Protein AF-0000000079719747 (afdb_homodimer)

Foldseek 3Di:
DVVVVVVVVVVVVPPPPPVPVLPQEDDCQPWAKDAQDPADALQGFWIWTFDWQKMKIWGAHRNPDDLDFDPPKDKDKDDPRIWIKIFGWPGGDDCCCVHPPDHDPDTHTPDMWIWPIWIKIWGWDWDDDPPDIKIKIWIFTGQTWTADVVVSDTNGDHVTGGPHMHMYD/DVVVVVVVVVVVVPPPPPVPVQPQEDDCQPWAKDAQDPADALQGFWIWTFDWQKMKIWGAHRNPDDLDFDPPKDKDKDDPRIWIKIFGWPGGDDCCCVHPPDHDPDTHTPDMWIWPIWIKIWGWDWDDDPPDIKIKIWIFTGQTWTADVVVSDTNGDHVTGGPHMHMYD

Solvent-accessible surface area (backbone atoms only — not comparable to full-atom values): 18975 Å² total; per-residue (Å²): 119,71,69,56,54,60,55,57,61,65,62,64,71,70,64,74,75,78,71,69,82,72,68,74,70,62,83,57,68,92,37,66,64,43,63,69,62,97,62,57,47,41,65,54,31,62,37,33,29,67,59,60,33,30,37,46,37,38,36,42,42,64,56,67,54,56,95,53,61,46,92,52,73,44,81,41,55,53,48,96,54,24,42,46,34,42,38,36,38,75,38,66,58,59,68,53,56,63,53,41,81,62,64,56,70,67,52,48,62,72,43,76,37,48,50,73,36,35,30,40,34,39,33,30,43,68,44,77,60,89,94,45,65,36,27,40,36,40,35,28,42,40,76,54,34,34,49,31,73,93,68,69,40,64,37,60,59,60,80,45,45,58,54,39,74,50,57,32,112,119,67,69,56,54,60,55,57,60,64,62,64,70,69,65,75,75,76,70,70,82,72,66,73,70,63,83,57,69,95,37,67,66,42,64,69,62,97,64,56,47,42,65,55,32,62,36,34,33,66,59,60,33,30,36,44,37,38,36,42,43,64,56,67,52,56,94,52,60,46,91,52,73,43,79,43,55,52,48,96,55,24,41,46,35,40,37,36,38,73,37,67,56,58,70,55,55,62,52,40,82,62,64,56,70,68,52,48,62,71,43,76,37,47,51,71,38,35,29,38,34,39,32,30,41,67,44,76,60,89,92,46,63,35,27,39,36,41,35,28,41,39,76,52,34,35,49,32,72,91,68,69,39,64,36,60,56,58,79,45,45,57,55,38,74,50,56,33,112

Secondary structure (DSSP, 8-state):
-HHHHHHHHHHTT------------B--TT---B-SSSS--TT--EEEEEETTEEEEEE--TT-S-SS--SSPEEEESSSSSEEEEEEESS---THHHH-SSPPS-SPEEEEEEEEEEEEEEEEEEEEETTEEEEEEEEEEEEEEEEETTTTEEE--B---EEEEEEE-/-HHHHHHHHHHTT------------B--TT---B-SSSS--TT--EEEEEETTEEEEEE--TT-S-SS--SSPEEEESSSSSEEEEEEESS---THHHH-SSPPS-SPEEEEEEEEEEEEEEEEEEEEETTEEEEEEEEEEEEEEEEETTTTEEE--B---EEEEEEE-

pLDDT: mean 86.72, std 17.63, range [41.59, 98.88]

Structure (mmCIF, N/CA/C/O backbone):
data_AF-0000000079719747-model_v1
#
loop_
_entity.id
_entity.type
_entity.pdbx_description
1 polymer Lipoprotein
#
loop_
_atom_site.group_PDB
_atom_site.id
_atom_site.type_symbol
_atom_site.label_atom_id
_atom_site.label_alt_id
_atom_site.label_comp_id
_atom_site.label_asym_id
_atom_site.label_entity_id
_atom_site.label_seq_id
_atom_site.pdbx_PDB_ins_code
_atom_site.Cartn_x
_atom_site.Cartn_y
_atom_site.Cartn_z
_atom_site.occupancy
_atom_site.B_iso_or_equiv
_atom_site.auth_seq_id
_atom_site.auth_comp_id
_atom_site.auth_asym_id
_atom_site.auth_atom_id
_atom_site.pdbx_PDB_model_num
ATOM 1 N N . MET A 1 1 ? -61.562 12.383 13.68 1 48.59 1 MET A N 1
ATOM 2 C CA . MET A 1 1 ? -60.438 13.305 13.516 1 48.59 1 MET A CA 1
ATOM 3 C C . MET A 1 1 ? -59.25 12.906 14.398 1 48.59 1 MET A C 1
ATOM 5 O O . MET A 1 1 ? -58.156 13.461 14.281 1 48.59 1 MET A O 1
ATOM 9 N N . LYS A 1 2 ? -59.562 12.078 15.406 1 61.84 2 LYS A N 1
ATOM 10 C CA . LYS A 1 2 ? -58.531 11.68 16.375 1 61.84 2 LYS A CA 1
ATOM 11 C C . LYS A 1 2 ? -57.562 10.68 15.773 1 61.84 2 LYS A C 1
ATOM 13 O O . LYS A 1 2 ? -56.375 10.664 16.125 1 61.84 2 LYS A O 1
ATOM 18 N N . ASN A 1 3 ? -58.031 9.969 14.789 1 61.31 3 ASN A N 1
ATOM 19 C CA . ASN A 1 3 ? -57.156 8.93 14.234 1 61.31 3 ASN A CA 1
ATOM 20 C C . ASN A 1 3 ? -56.156 9.5 13.227 1 61.31 3 ASN A C 1
ATOM 22 O O . ASN A 1 3 ? -55.125 8.883 12.945 1 61.31 3 ASN A O 1
ATOM 26 N N . LEU A 1 4 ? -56.562 10.688 12.711 1 61.94 4 LEU A N 1
ATOM 27 C CA . LEU A 1 4 ? -55.688 11.281 11.727 1 61.94 4 LEU A CA 1
ATOM 28 C C . LEU A 1 4 ? -54.469 11.906 12.398 1 61.94 4 LEU A C 1
ATOM 30 O O . LEU A 1 4 ? -53.375 11.859 11.859 1 61.94 4 LEU A O 1
ATOM 34 N N . LEU A 1 5 ? -54.656 12.336 13.695 1 63.06 5 LEU A N 1
ATOM 35 C CA . LEU A 1 5 ? -53.594 12.977 14.438 1 63.06 5 LEU A CA 1
ATOM 36 C C . LEU A 1 5 ? -52.5 11.969 14.805 1 63.06 5 LEU A C 1
ATOM 38 O O . LEU A 1 5 ? -51.312 12.273 14.711 1 63.06 5 LEU A O 1
ATOM 42 N N . THR A 1 6 ? -52.969 10.734 15.094 1 63.22 6 THR A N 1
ATOM 43 C CA . THR A 1 6 ? -51.969 9.719 15.453 1 63.22 6 THR A CA 1
ATOM 44 C C . THR A 1 6 ? -51.156 9.297 14.234 1 63.22 6 THR A C 1
ATOM 46 O O . THR A 1 6 ? -49.969 9.031 14.344 1 63.22 6 THR A O 1
ATOM 49 N N . PHE A 1 7 ? -51.781 9.406 13.031 1 59.44 7 PHE A N 1
ATOM 50 C CA . PHE A 1 7 ? -51.094 9.016 11.812 1 59.44 7 PHE A CA 1
ATOM 51 C C . PHE A 1 7 ? -50.062 10.07 11.406 1 59.44 7 PHE A C 1
ATOM 53 O O . PHE A 1 7 ? -48.969 9.742 10.969 1 59.44 7 PHE A O 1
ATOM 60 N N . LEU A 1 8 ? -50.312 11.359 11.633 1 59 8 LEU A N 1
ATOM 61 C CA . LEU A 1 8 ? -49.438 12.453 11.258 1 59 8 LEU A CA 1
ATOM 62 C C . LEU A 1 8 ? -48.219 12.523 12.195 1 59 8 LEU A C 1
ATOM 64 O O . LEU A 1 8 ? -47.125 12.867 11.773 1 59 8 LEU A O 1
ATOM 68 N N . LEU A 1 9 ? -48.344 12.062 13.414 1 55.75 9 LEU A N 1
ATOM 69 C CA . LEU A 1 9 ? -47.25 12.086 14.344 1 55.75 9 LEU A CA 1
ATOM 70 C C . LEU A 1 9 ? -46.219 11 14.016 1 55.75 9 LEU A C 1
ATOM 72 O O . LEU A 1 9 ? -45.031 11.18 14.219 1 55.75 9 LEU A O 1
ATOM 76 N N . CYS A 1 10 ? -46.688 9.93 13.305 1 53.59 10 CYS A N 1
ATOM 77 C CA . CYS A 1 10 ? -45.75 8.867 12.953 1 53.59 10 CYS A CA 1
ATOM 78 C C . CYS A 1 10 ? -44.844 9.297 11.805 1 53.59 10 CYS A C 1
ATOM 80 O O . CYS A 1 10 ? -43.812 8.688 11.57 1 53.59 10 CYS A O 1
ATOM 82 N N . LEU A 1 11 ? -45.281 10.258 10.961 1 54.03 11 LEU A N 1
ATOM 83 C CA . LEU A 1 11 ? -44.5 10.633 9.781 1 54.03 11 LEU A CA 1
ATOM 84 C C . LEU A 1 11 ? -43.344 11.547 10.156 1 54.03 11 LEU A C 1
ATOM 86 O O . LEU A 1 11 ? -42.344 11.656 9.422 1 54.03 11 LEU A O 1
ATOM 90 N N . SER A 1 12 ? -43.438 12.336 11.258 1 52.28 12 SER A N 1
ATOM 91 C CA . SER A 1 12 ? -42.406 13.344 11.492 1 52.28 12 SER A CA 1
ATOM 92 C C . SER A 1 12 ? -41.125 12.719 12.023 1 52.28 12 SER A C 1
ATOM 94 O O . SER A 1 12 ? -40.125 13.406 12.18 1 52.28 12 SER A O 1
ATOM 96 N N . LEU A 1 13 ? -41.156 11.477 12.492 1 51.59 13 LEU A N 1
ATOM 97 C CA . LEU A 1 13 ? -39.969 10.984 13.133 1 51.59 13 LEU A CA 1
ATOM 98 C C . LEU A 1 13 ? -38.906 10.578 12.094 1 51.59 13 LEU A C 1
ATOM 100 O O . LEU A 1 13 ? -37.906 9.945 12.422 1 51.59 13 LEU A O 1
ATOM 104 N N . TYR A 1 14 ? -39.312 10.688 10.797 1 48.12 14 TYR A N 1
ATOM 105 C CA . TYR A 1 14 ? -38.25 10.297 9.867 1 48.12 14 TYR A CA 1
ATOM 106 C C . TYR A 1 14 ? -37.281 11.445 9.633 1 48.12 14 TYR A C 1
ATOM 108 O O . TYR A 1 14 ? -37.312 12.094 8.586 1 48.12 14 TYR A O 1
ATOM 116 N N . SER A 1 15 ? -37.062 12.391 10.578 1 44.47 15 SER A N 1
ATOM 117 C CA . SER A 1 15 ? -35.969 13.336 10.352 1 44.47 15 SER A CA 1
ATOM 118 C C . SER A 1 15 ? -34.625 12.625 10.266 1 44.47 15 SER A C 1
ATOM 120 O O . SER A 1 15 ? -34.219 11.977 11.227 1 44.47 15 SER A O 1
ATOM 122 N N . CYS A 1 16 ? -34.281 12.117 9.148 1 45.03 16 CYS A N 1
ATOM 123 C CA . CYS A 1 16 ? -32.906 11.656 8.898 1 45.03 16 CYS A CA 1
ATOM 124 C C . CYS A 1 16 ? -31.906 12.672 9.398 1 45.03 16 CYS A C 1
ATOM 126 O O . CYS A 1 16 ? -31.969 13.852 9.047 1 45.03 16 CYS A O 1
ATOM 128 N N . ASN A 1 17 ? -31.359 12.633 10.617 1 44.31 17 ASN A N 1
ATOM 129 C CA . ASN A 1 17 ? -30.172 13.32 11.102 1 44.31 17 ASN A CA 1
ATOM 130 C C . ASN A 1 17 ? -29.062 13.336 10.055 1 44.31 17 ASN A C 1
ATOM 132 O O . ASN A 1 17 ? -28.5 12.281 9.719 1 44.31 17 ASN A O 1
ATOM 136 N N . ASP A 1 18 ? -29.188 14.125 8.977 1 47.56 18 ASP A N 1
ATOM 137 C CA . ASP A 1 18 ? -27.969 14.352 8.195 1 47.56 18 ASP A CA 1
ATOM 138 C C . ASP A 1 18 ? -26.766 14.625 9.102 1 47.56 18 ASP A C 1
ATOM 140 O O . ASP A 1 18 ? -26.625 15.719 9.641 1 47.56 18 ASP A O 1
ATOM 144 N N . GLY A 1 19 ? -26.469 13.711 10.062 1 41.94 19 GLY A N 1
ATOM 145 C CA . GLY A 1 19 ? -25.234 13.844 10.828 1 41.94 19 GLY A CA 1
ATOM 146 C C . GLY A 1 19 ? -24.078 14.406 10.008 1 41.94 19 GLY A C 1
ATOM 147 O O . GLY A 1 19 ? -23.328 13.648 9.391 1 41.94 19 GLY A O 1
ATOM 148 N N . ASP A 1 20 ? -24.141 15.539 9.539 1 51.16 20 ASP A N 1
ATOM 149 C CA . ASP A 1 20 ? -22.969 16.219 8.984 1 51.16 20 ASP A CA 1
ATOM 150 C C . ASP A 1 20 ? -21.781 16.094 9.922 1 51.16 20 ASP A C 1
ATOM 152 O O . ASP A 1 20 ? -21.859 16.469 11.094 1 51.16 20 ASP A O 1
ATOM 156 N N . LEU A 1 21 ? -20.969 15.031 9.812 1 50.69 21 LEU A N 1
ATOM 157 C CA . LEU A 1 21 ? -19.75 14.93 10.609 1 50.69 21 LEU A CA 1
ATOM 158 C C . LEU A 1 21 ? -18.953 16.234 10.555 1 50.69 21 LEU A C 1
ATOM 160 O O . LEU A 1 21 ? -18.578 16.688 9.469 1 50.69 21 LEU A O 1
ATOM 164 N N . THR A 1 22 ? -19.234 17.25 11.445 1 55.84 22 THR A N 1
ATOM 165 C CA . THR A 1 22 ? -18.422 18.438 11.641 1 55.84 22 THR A CA 1
ATOM 166 C C . THR A 1 22 ? -17.125 18.094 12.383 1 55.84 22 THR A C 1
ATOM 168 O O . THR A 1 22 ? -17.172 17.562 13.492 1 55.84 22 THR A O 1
ATOM 171 N N . ILE A 1 23 ? -16.141 17.719 11.555 1 60.25 23 ILE A N 1
ATOM 172 C CA . ILE A 1 23 ? -14.844 17.562 12.211 1 60.25 23 ILE A CA 1
ATOM 173 C C . ILE A 1 23 ? -14.484 18.859 12.938 1 60.25 23 ILE A C 1
ATOM 175 O O . ILE A 1 23 ? -14.32 19.906 12.312 1 60.25 23 ILE A O 1
ATOM 179 N N . GLU A 1 24 ? -14.656 18.984 14.242 1 61.28 24 GLU A N 1
ATOM 180 C CA . GLU A 1 24 ? -14.406 20.203 15 1 61.28 24 GLU A CA 1
ATOM 181 C C . GLU A 1 24 ? -12.914 20.484 15.117 1 61.28 24 GLU A C 1
ATOM 183 O O . GLU A 1 24 ? -12.477 21.609 14.898 1 61.28 24 GLU A O 1
ATOM 188 N N . THR A 1 25 ? -12.164 19.406 15.625 1 69.56 25 THR A N 1
ATOM 189 C CA . THR A 1 25 ? -10.742 19.641 15.852 1 69.56 25 THR A CA 1
ATOM 190 C C . THR A 1 25 ? -9.914 18.438 15.422 1 69.56 25 THR A C 1
ATOM 192 O O . THR A 1 25 ? -10.305 17.297 15.672 1 69.56 25 THR A O 1
ATOM 195 N N . ILE A 1 26 ? -8.992 18.609 14.57 1 77.75 26 ILE A N 1
ATOM 196 C CA . ILE A 1 26 ? -7.969 17.625 14.25 1 77.75 26 ILE A CA 1
ATOM 197 C C . ILE A 1 26 ? -6.762 17.812 15.164 1 77.75 26 ILE A C 1
ATOM 199 O O . ILE A 1 26 ? -6.078 18.828 15.102 1 77.75 26 ILE A O 1
ATOM 203 N N . ASP A 1 27 ? -6.676 16.969 16.172 1 82.44 27 ASP A N 1
ATOM 204 C CA . ASP A 1 27 ? -5.582 17.094 17.125 1 82.44 27 ASP A CA 1
ATOM 205 C C . ASP A 1 27 ? -4.656 15.891 17.078 1 82.44 27 ASP A C 1
ATOM 207 O O . ASP A 1 27 ? -5.035 14.797 17.5 1 82.44 27 ASP A O 1
ATOM 211 N N . PHE A 1 28 ? -3.359 16.156 16.641 1 89.31 28 PHE A N 1
ATOM 212 C CA . PHE A 1 28 ? -2.355 15.109 16.594 1 89.31 28 PHE A CA 1
ATOM 213 C C . PHE A 1 28 ? -1.084 15.523 17.312 1 89.31 28 PHE A C 1
ATOM 215 O O . PHE A 1 28 ? -0.015 14.961 17.078 1 89.31 28 PHE A O 1
ATOM 222 N N . ASP A 1 29 ? -1.073 16.547 18.109 1 82.69 29 ASP A N 1
ATOM 223 C CA . ASP A 1 29 ? 0.098 17.156 18.734 1 82.69 29 ASP A CA 1
ATOM 224 C C . ASP A 1 29 ? 0.905 16.125 19.516 1 82.69 29 ASP A C 1
ATOM 226 O O . ASP A 1 29 ? 2.137 16.125 19.469 1 82.69 29 ASP A O 1
ATOM 230 N N . ASP A 1 30 ? 0.309 15.227 20.25 1 87.25 30 ASP A N 1
ATOM 231 C CA . ASP A 1 30 ? 1.036 14.289 21.109 1 87.25 30 ASP A CA 1
ATOM 232 C C . ASP A 1 30 ? 1.13 12.914 20.453 1 87.25 30 ASP A C 1
ATOM 234 O O . ASP A 1 30 ? 1.246 11.898 21.141 1 87.25 30 ASP A O 1
ATOM 238 N N . ILE A 1 31 ? 1.122 12.969 19.188 1 93.88 31 ILE A N 1
ATOM 239 C CA . ILE A 1 31 ? 1.197 11.703 18.453 1 93.88 31 ILE A CA 1
ATOM 240 C C . ILE A 1 31 ? 2.502 11.641 17.672 1 93.88 31 ILE A C 1
ATOM 242 O O . ILE A 1 31 ? 2.875 12.602 16.984 1 93.88 31 ILE A O 1
ATOM 246 N N . ASP A 1 32 ? 3.184 10.594 17.766 1 95.31 32 ASP A N 1
ATOM 247 C CA . ASP A 1 32 ? 4.441 10.406 17.047 1 95.31 32 ASP A CA 1
ATOM 248 C C . ASP A 1 32 ? 4.195 10.188 15.555 1 95.31 32 ASP A C 1
ATOM 250 O O . ASP A 1 32 ? 3.188 9.594 15.172 1 95.31 32 ASP A O 1
ATOM 254 N N . ILE A 1 33 ? 5.117 10.656 14.781 1 97.44 33 ILE A N 1
ATOM 255 C CA . ILE A 1 33 ? 5.129 10.398 13.344 1 97.44 33 ILE A CA 1
ATOM 256 C C . ILE A 1 33 ? 5.43 8.93 13.078 1 97.44 33 ILE A C 1
ATOM 258 O O . ILE A 1 33 ? 6.258 8.328 13.766 1 97.44 33 ILE A O 1
ATOM 262 N N . ASP A 1 34 ? 4.699 8.352 12.094 1 98.38 34 ASP A N 1
ATOM 263 C CA . ASP A 1 34 ? 4.949 6.977 11.68 1 98.38 34 ASP A CA 1
ATOM 264 C C . ASP A 1 34 ? 5.25 6.906 10.18 1 98.38 34 ASP A C 1
ATOM 266 O O . ASP A 1 34 ? 4.984 7.855 9.445 1 98.38 34 ASP A O 1
ATOM 270 N N . TYR A 1 35 ? 5.852 5.891 9.75 1 98.75 35 TYR A N 1
ATOM 271 C CA . TYR A 1 35 ? 6.227 5.578 8.375 1 98.75 35 TYR A CA 1
ATOM 272 C C . TYR A 1 35 ? 6.379 4.074 8.188 1 98.75 35 TYR A C 1
ATOM 274 O O . TYR A 1 35 ? 6.379 3.312 9.156 1 98.75 35 TYR A O 1
ATOM 282 N N . CYS A 1 36 ? 6.516 3.592 7.012 1 98.44 36 CYS A N 1
ATOM 283 C CA . CYS A 1 36 ? 6.441 2.16 6.746 1 98.44 36 CYS A CA 1
ATOM 284 C C . CYS A 1 36 ? 7.832 1.555 6.617 1 98.44 36 CYS A C 1
ATOM 286 O O . CYS A 1 36 ? 8.023 0.364 6.875 1 98.44 36 CYS A O 1
ATOM 288 N N . GLU A 1 37 ? 8.812 2.328 6.168 1 97.12 37 GLU A N 1
ATOM 289 C CA . GLU A 1 37 ? 10.156 1.81 5.961 1 97.12 37 GLU A CA 1
ATOM 290 C C . GLU A 1 37 ? 10.852 1.521 7.289 1 97.12 37 GLU A C 1
ATOM 292 O O . GLU A 1 37 ? 10.508 2.115 8.312 1 97.12 37 GLU A O 1
ATOM 297 N N . THR A 1 38 ? 11.852 0.574 7.176 1 97.31 38 THR A N 1
ATOM 298 C CA . THR A 1 38 ? 12.641 0.294 8.367 1 97.31 38 THR A CA 1
ATOM 299 C C . THR A 1 38 ? 13.367 1.55 8.836 1 97.31 38 THR A C 1
ATOM 301 O O . THR A 1 38 ? 13.5 1.783 10.039 1 97.31 38 THR A O 1
ATOM 304 N N . THR A 1 39 ? 13.867 2.279 7.875 1 97.69 39 THR A N 1
ATOM 305 C CA . THR A 1 39 ? 14.523 3.553 8.148 1 97.69 39 THR A CA 1
ATOM 306 C C . THR A 1 39 ? 14.078 4.613 7.148 1 97.69 39 THR A C 1
ATOM 308 O O . THR A 1 39 ? 13.852 4.312 5.973 1 97.69 39 THR A O 1
ATOM 311 N N . VAL A 1 40 ? 13.992 5.781 7.727 1 98.75 40 VAL A N 1
ATOM 312 C CA . VAL A 1 40 ? 13.664 6.906 6.855 1 98.75 40 VAL A CA 1
ATOM 313 C C . VAL A 1 40 ? 14.875 7.266 5.996 1 98.75 40 VAL A C 1
ATOM 315 O O . VAL A 1 40 ? 16 7.305 6.492 1 98.75 40 VAL A O 1
ATOM 318 N N . THR A 1 41 ? 14.68 7.434 4.727 1 98.75 41 THR A N 1
ATOM 319 C CA . THR A 1 41 ? 15.719 7.875 3.803 1 98.75 41 THR A CA 1
ATOM 320 C C . THR A 1 41 ? 15.266 9.117 3.037 1 98.75 41 THR A C 1
ATOM 322 O O . THR A 1 41 ? 14.133 9.578 3.207 1 98.75 41 THR A O 1
ATOM 325 N N . THR A 1 42 ? 16.141 9.617 2.197 1 98.75 42 THR A N 1
ATOM 326 C CA . THR A 1 42 ? 15.82 10.789 1.386 1 98.75 42 THR A CA 1
ATOM 327 C C . THR A 1 42 ? 14.758 10.453 0.347 1 98.75 42 THR A C 1
ATOM 329 O O . THR A 1 42 ? 14.172 11.352 -0.263 1 98.75 42 THR A O 1
ATOM 332 N N . SER A 1 43 ? 14.445 9.195 0.183 1 98.56 43 SER A N 1
ATOM 3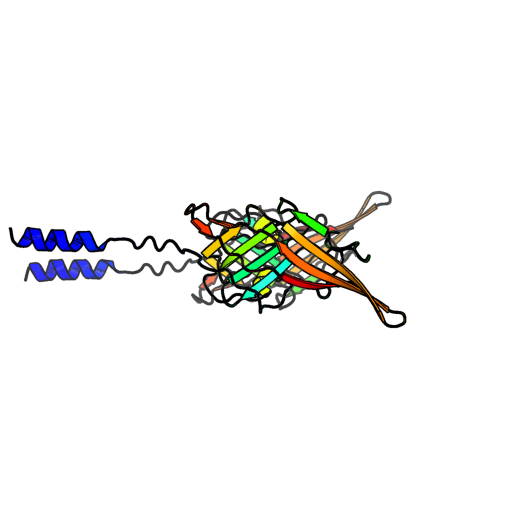33 C CA . SER A 1 43 ? 13.453 8.789 -0.799 1 98.56 43 SER A CA 1
ATOM 334 C C . SER A 1 43 ? 12.094 8.539 -0.142 1 98.56 43 SER A C 1
ATOM 336 O O . SER A 1 43 ? 11.109 8.266 -0.828 1 98.56 43 SER A O 1
ATOM 338 N N . THR A 1 44 ? 12.047 8.609 1.181 1 98.81 44 THR A N 1
ATOM 339 C CA . THR A 1 44 ? 10.789 8.391 1.881 1 98.81 44 THR A CA 1
ATOM 340 C C . THR A 1 44 ? 9.781 9.492 1.545 1 98.81 44 THR A C 1
ATOM 342 O O . THR A 1 44 ? 10.109 10.68 1.6 1 98.81 44 THR A O 1
ATOM 345 N N . THR A 1 45 ? 8.508 9.086 1.259 1 98.81 45 THR A N 1
ATOM 346 C CA . THR A 1 45 ? 7.562 10.078 0.769 1 98.81 45 THR A CA 1
ATOM 347 C C . THR A 1 45 ? 6.281 10.062 1.601 1 98.81 45 THR A C 1
ATOM 349 O O . THR A 1 45 ? 5.469 10.984 1.512 1 98.81 45 THR A O 1
ATOM 352 N N . LEU A 1 46 ? 6.055 9.047 2.375 1 98.88 46 LEU A N 1
ATOM 353 C CA . LEU A 1 46 ? 4.805 8.914 3.119 1 98.88 46 LEU A CA 1
ATOM 354 C C . LEU A 1 46 ? 5.062 8.93 4.621 1 98.88 46 LEU A C 1
ATOM 356 O O . LEU A 1 46 ? 5.855 8.141 5.133 1 98.88 46 LEU A O 1
ATOM 360 N N . PHE A 1 47 ? 4.418 9.797 5.336 1 98.88 47 PHE A N 1
ATOM 361 C CA . PHE A 1 47 ? 4.379 9.883 6.793 1 98.88 47 PHE A CA 1
ATOM 362 C C . PHE A 1 47 ? 2.941 9.953 7.289 1 98.88 47 PHE A C 1
ATOM 364 O O . PHE A 1 47 ? 2.07 10.5 6.609 1 98.88 47 PHE A O 1
ATOM 371 N N . PHE A 1 48 ? 2.768 9.383 8.445 1 98.69 48 PHE A N 1
ATOM 372 C CA . PHE A 1 48 ? 1.405 9.461 8.953 1 98.69 48 PHE A CA 1
ATOM 373 C C . PHE A 1 48 ? 1.396 9.43 10.477 1 98.69 48 PHE A C 1
ATOM 375 O O . PHE A 1 48 ? 2.371 9.008 11.102 1 98.69 48 PHE A O 1
ATOM 382 N N . LYS A 1 49 ? 0.382 10.016 11.07 1 96.94 49 LYS A N 1
ATOM 383 C CA . LYS A 1 49 ? 0.045 9.938 12.484 1 96.94 49 LYS A CA 1
ATOM 384 C C . LYS A 1 49 ? -1.319 9.281 12.695 1 96.94 49 LYS A C 1
ATOM 386 O O . LYS A 1 49 ? -2.264 9.562 11.945 1 96.94 49 LYS A O 1
ATOM 391 N N . ILE A 1 50 ? -1.33 8.422 13.602 1 97.69 50 ILE A N 1
ATOM 392 C CA . ILE A 1 50 ? -2.574 7.719 13.891 1 97.69 50 ILE A CA 1
ATOM 393 C C . ILE A 1 50 ? -3.014 8.016 15.32 1 97.69 50 ILE A C 1
ATOM 395 O O . ILE A 1 50 ? -2.225 7.887 16.266 1 97.69 50 ILE A O 1
ATOM 399 N N . ASN A 1 51 ? -4.215 8.461 15.5 1 95.31 51 ASN A N 1
ATOM 400 C CA . ASN A 1 51 ? -4.859 8.672 16.797 1 95.31 51 ASN A CA 1
ATOM 401 C C . ASN A 1 51 ? -6.215 7.973 16.875 1 95.31 51 ASN A C 1
ATOM 403 O O . ASN A 1 51 ? -7.238 8.547 16.5 1 95.31 51 ASN A O 1
ATOM 407 N N . GLY A 1 52 ? -6.141 6.691 17.438 1 96.81 52 GLY A N 1
ATOM 408 C CA . GLY A 1 52 ? -7.363 5.906 17.438 1 96.81 52 GLY A CA 1
ATOM 409 C C . GLY A 1 52 ? -7.891 5.605 16.047 1 96.81 52 GLY A C 1
ATOM 410 O O . GLY A 1 52 ? -7.227 4.934 15.266 1 96.81 52 GLY A O 1
ATOM 411 N N . ASN A 1 53 ? -9.086 6.145 15.758 1 97.12 53 ASN A N 1
ATOM 412 C CA . ASN A 1 53 ? -9.711 5.922 14.453 1 97.12 53 ASN A CA 1
ATOM 413 C C . ASN A 1 53 ? -9.43 7.074 13.492 1 97.12 53 ASN A C 1
ATOM 415 O O . ASN A 1 53 ? -10.164 7.27 12.523 1 97.12 53 ASN A O 1
ATOM 419 N N . GLU A 1 54 ? -8.445 7.859 13.75 1 95.12 54 GLU A N 1
ATOM 420 C CA . GLU A 1 54 ? -8.102 8.992 12.891 1 95.12 54 GLU A CA 1
ATOM 421 C C . GLU A 1 54 ? -6.652 8.898 12.422 1 95.12 54 GLU A C 1
ATOM 423 O O . GLU A 1 54 ? -5.801 8.352 13.125 1 95.12 54 GLU A O 1
ATOM 428 N N . ALA A 1 55 ? -6.477 9.477 11.25 1 96.38 55 ALA A N 1
ATOM 429 C CA . ALA A 1 55 ? -5.109 9.555 10.75 1 96.38 55 ALA A CA 1
ATOM 430 C C . ALA A 1 55 ? -4.863 10.883 10.039 1 96.38 55 ALA A C 1
ATOM 432 O O . ALA A 1 55 ? -5.762 11.422 9.383 1 96.38 55 ALA A O 1
ATOM 433 N N . LEU A 1 56 ? -3.736 11.414 10.234 1 95.94 56 LEU A N 1
ATOM 434 C CA . LEU A 1 56 ? -3.188 12.531 9.469 1 95.94 56 LEU A CA 1
ATOM 435 C C . LEU A 1 56 ? -2.035 12.07 8.586 1 95.94 56 LEU A C 1
ATOM 437 O O . LEU A 1 56 ? -1.04 11.531 9.086 1 95.94 56 LEU A O 1
ATOM 441 N N . ILE A 1 57 ? -2.189 12.227 7.316 1 97.69 57 ILE A N 1
ATOM 442 C CA . ILE A 1 57 ? -1.311 11.625 6.32 1 97.69 57 ILE A CA 1
ATOM 443 C C . ILE A 1 57 ? -0.556 12.719 5.566 1 97.69 57 ILE A C 1
ATOM 445 O O . ILE A 1 57 ? -1.169 13.633 5 1 97.69 57 ILE A O 1
ATOM 449 N N . LEU A 1 58 ? 0.715 12.672 5.57 1 98.19 58 LEU A N 1
ATOM 450 C CA . LEU A 1 58 ? 1.579 13.609 4.867 1 98.19 58 LEU A CA 1
ATOM 451 C C . LEU A 1 58 ? 2.383 12.906 3.781 1 98.19 58 LEU A C 1
ATOM 453 O O . LEU A 1 58 ? 3.053 11.906 4.051 1 98.19 58 LEU A O 1
ATOM 457 N N . THR A 1 59 ? 2.242 13.336 2.578 1 98.81 59 THR A N 1
ATOM 458 C CA . THR A 1 59 ? 3.125 12.875 1.514 1 98.81 59 THR A CA 1
ATOM 459 C C . THR A 1 59 ? 3.996 14.016 0.998 1 98.81 59 THR A C 1
ATOM 461 O O . THR A 1 59 ? 3.527 15.148 0.86 1 98.81 59 THR A O 1
ATOM 464 N N . ILE A 1 60 ? 5.18 13.789 0.831 1 98.88 60 ILE A N 1
ATOM 465 C CA . ILE A 1 60 ? 6.121 14.727 0.231 1 98.88 60 ILE A CA 1
ATOM 466 C C . ILE A 1 60 ? 6.84 14.062 -0.942 1 98.88 60 ILE A C 1
ATOM 468 O O . ILE A 1 60 ? 6.875 12.836 -1.041 1 98.88 60 ILE A O 1
ATOM 472 N N . ALA A 1 61 ? 7.391 14.891 -1.831 1 98.69 61 ALA A N 1
ATOM 473 C CA . ALA A 1 61 ? 8.117 14.352 -2.98 1 98.69 61 ALA A CA 1
ATOM 474 C C . ALA A 1 61 ? 9.398 13.648 -2.543 1 98.69 61 ALA A C 1
ATOM 476 O O . ALA A 1 61 ? 10.023 14.047 -1.561 1 98.69 61 ALA A O 1
ATOM 477 N N . SER A 1 62 ? 9.703 12.555 -3.258 1 98.62 62 SER A N 1
ATOM 478 C CA . SER A 1 62 ? 11.016 11.953 -3.059 1 98.62 62 SER A CA 1
ATOM 479 C C . SER A 1 62 ? 12.125 12.992 -3.205 1 98.62 62 SER A C 1
ATOM 481 O O . SER A 1 62 ? 12.086 13.828 -4.109 1 98.62 62 SER A O 1
ATOM 483 N N . GLY A 1 63 ? 13.062 12.922 -2.365 1 98.56 63 GLY A N 1
ATOM 484 C CA . GLY A 1 63 ? 14.172 13.859 -2.426 1 98.56 63 GLY A CA 1
ATOM 485 C C . GLY A 1 63 ? 13.93 15.125 -1.624 1 98.56 63 GLY A C 1
ATOM 486 O O . GLY A 1 63 ? 14.812 15.977 -1.519 1 98.56 63 GLY A O 1
ATOM 487 N N . THR A 1 64 ? 12.742 15.344 -1.104 1 98.75 64 THR A N 1
ATOM 488 C CA . THR A 1 64 ? 12.445 16.5 -0.281 1 98.75 64 THR A CA 1
ATOM 489 C C . THR A 1 64 ? 13.312 16.516 0.974 1 98.75 64 THR A C 1
ATOM 491 O O . THR A 1 64 ? 13.82 17.562 1.377 1 98.75 64 THR A O 1
ATOM 494 N N . LEU A 1 65 ? 13.414 15.359 1.646 1 98.81 65 LEU A N 1
ATOM 495 C CA . LEU A 1 65 ? 14.383 15.234 2.73 1 98.81 65 LEU A CA 1
ATOM 496 C C . LEU A 1 65 ? 15.805 15.188 2.186 1 98.81 65 LEU A C 1
ATOM 498 O O . LEU A 1 65 ? 16.141 14.289 1.404 1 98.81 65 LEU A O 1
ATOM 502 N N . LYS A 1 66 ? 16.578 16.109 2.561 1 98.38 66 LYS A N 1
ATOM 503 C CA . LYS A 1 66 ? 17.953 16.172 2.066 1 98.38 66 LYS A CA 1
ATOM 504 C C . LYS A 1 66 ? 18.953 15.852 3.174 1 98.38 66 LYS A C 1
ATOM 506 O O . LYS A 1 66 ? 18.781 16.297 4.316 1 98.38 66 LYS A O 1
ATOM 511 N N . ASN A 1 67 ? 19.969 15.07 2.83 1 98.38 67 ASN A N 1
ATOM 512 C CA . ASN A 1 67 ? 21.078 14.852 3.76 1 98.38 67 ASN A CA 1
ATOM 513 C C . ASN A 1 67 ? 22.078 16 3.727 1 98.38 67 ASN A C 1
ATOM 515 O O . ASN A 1 67 ? 23.266 15.797 3.453 1 98.38 67 ASN A O 1
ATOM 519 N N . GLU A 1 68 ? 21.594 17.109 3.965 1 98.19 68 GLU A N 1
ATOM 520 C CA . GLU A 1 68 ? 22.312 18.359 4.062 1 98.19 68 GLU A CA 1
ATOM 521 C C . GLU A 1 68 ? 21.609 19.344 5 1 98.19 68 GLU A C 1
ATOM 523 O O . GLU A 1 68 ? 20.391 19.5 4.93 1 98.19 68 GLU A O 1
ATOM 528 N N . ALA A 1 69 ? 22.406 19.938 5.91 1 98.38 69 ALA A N 1
ATOM 529 C CA . ALA A 1 69 ? 21.812 20.906 6.816 1 98.38 69 ALA A CA 1
ATOM 530 C C . ALA A 1 69 ? 21.094 22.016 6.039 1 98.38 69 ALA A C 1
ATOM 532 O O . ALA A 1 69 ? 21.609 22.5 5.027 1 98.38 69 ALA A O 1
ATOM 533 N N . SER A 1 70 ? 19.938 22.344 6.441 1 98.38 70 SER A N 1
ATOM 534 C CA . SER A 1 70 ? 19.203 23.422 5.77 1 98.38 70 SER A CA 1
ATOM 535 C C . SER A 1 70 ? 19.594 24.781 6.316 1 98.38 70 SER A C 1
ATOM 537 O O . SER A 1 70 ? 20.094 24.891 7.438 1 98.38 70 SER A O 1
ATOM 539 N N . ASP A 1 71 ? 19.469 25.797 5.426 1 96.56 71 ASP A N 1
ATOM 540 C CA . ASP A 1 71 ? 19.609 27.172 5.863 1 96.56 71 ASP A CA 1
ATOM 541 C C . ASP A 1 71 ? 18.281 27.703 6.422 1 96.56 71 ASP A C 1
ATOM 543 O O . ASP A 1 71 ? 17.547 28.406 5.723 1 96.56 71 ASP A O 1
ATOM 547 N N . GLY A 1 72 ? 17.922 27.344 7.621 1 96.69 72 GLY A N 1
ATOM 548 C CA . GLY A 1 72 ? 16.641 27.672 8.219 1 96.69 72 GLY A CA 1
ATOM 549 C C . GLY A 1 72 ? 15.516 26.75 7.758 1 96.69 72 GLY A C 1
ATOM 550 O O . GLY A 1 72 ? 15.758 25.625 7.336 1 96.69 72 GLY A O 1
ATOM 551 N N . GLU A 1 73 ? 14.383 27.281 7.969 1 96.38 73 GLU A N 1
ATOM 552 C CA . GLU A 1 73 ? 13.188 26.531 7.59 1 96.38 73 GLU A CA 1
ATOM 553 C C . GLU A 1 73 ? 12.93 26.609 6.09 1 96.38 73 GLU A C 1
ATOM 555 O O . GLU A 1 73 ? 12.969 27.703 5.508 1 96.38 73 GLU A O 1
ATOM 560 N N . VAL A 1 74 ? 12.805 25.484 5.426 1 98.31 74 VAL A N 1
ATOM 561 C CA . VAL A 1 74 ? 12.477 25.422 4.008 1 98.31 74 VAL A CA 1
ATOM 562 C C . VAL A 1 74 ? 10.992 25.125 3.826 1 98.31 74 VAL A C 1
ATOM 564 O O . VAL A 1 74 ? 10.453 24.219 4.457 1 98.31 74 VAL A O 1
ATOM 567 N N . GLU A 1 75 ? 10.383 25.875 2.979 1 97.75 75 GLU A N 1
ATOM 568 C CA . GLU A 1 75 ? 8.93 25.797 2.801 1 97.75 75 GLU A CA 1
ATOM 569 C C . GLU A 1 75 ? 8.57 24.969 1.574 1 97.75 75 GLU A C 1
ATOM 571 O O . GLU A 1 75 ? 9.141 25.156 0.497 1 97.75 75 GLU A O 1
ATOM 576 N N . TYR A 1 76 ? 7.617 24.109 1.768 1 98.38 76 TYR A N 1
ATOM 577 C CA . TYR A 1 76 ? 7.008 23.312 0.708 1 98.38 76 TYR A CA 1
ATOM 578 C C . TYR A 1 76 ? 5.496 23.484 0.693 1 98.38 76 TYR A C 1
ATOM 580 O O . TYR A 1 76 ? 4.785 22.875 1.502 1 98.38 76 TYR A O 1
ATOM 588 N N . PRO A 1 77 ? 4.984 24.266 -0.206 1 97.81 77 PRO A N 1
ATOM 589 C CA . PRO A 1 77 ? 3.537 24.5 -0.243 1 97.81 77 PRO A CA 1
ATOM 590 C C . PRO A 1 77 ? 2.744 23.234 -0.564 1 97.81 77 PRO A C 1
ATOM 592 O O . PRO A 1 77 ? 3.227 22.359 -1.3 1 97.81 77 PRO A O 1
ATOM 595 N N . ILE A 1 78 ? 1.567 23.156 0.051 1 96.31 78 ILE A N 1
ATOM 596 C CA . ILE A 1 78 ? 0.624 22.109 -0.342 1 96.31 78 ILE A CA 1
ATOM 597 C C . ILE A 1 78 ? 0.399 22.156 -1.852 1 96.31 78 ILE A C 1
ATOM 599 O O . ILE A 1 78 ? 0.186 23.234 -2.418 1 96.31 78 ILE A O 1
ATOM 603 N N . SER A 1 79 ? 0.553 21 -2.426 1 97.62 79 SER A N 1
ATOM 604 C CA . SER A 1 79 ? 0.507 20.859 -3.877 1 97.62 79 SER A CA 1
ATOM 605 C C . SER A 1 79 ? 0.286 19.406 -4.281 1 97.62 79 SER A C 1
ATOM 607 O O . SER A 1 79 ? -0.142 18.594 -3.463 1 97.62 79 SER A O 1
ATOM 609 N N . THR A 1 80 ? 0.507 19.094 -5.566 1 96.25 80 THR A N 1
ATOM 610 C CA . THR A 1 80 ? 0.384 17.734 -6.043 1 96.25 80 THR A CA 1
ATOM 611 C C . THR A 1 80 ? 1.506 16.859 -5.484 1 96.25 80 THR A C 1
ATOM 613 O O . THR A 1 80 ? 1.352 15.641 -5.363 1 96.25 80 THR A O 1
ATOM 616 N N . SER A 1 81 ? 2.641 17.484 -5.145 1 97.69 81 SER A N 1
ATOM 617 C CA . SER A 1 81 ? 3.801 16.734 -4.676 1 97.69 81 SER A CA 1
ATOM 618 C C . SER A 1 81 ? 3.873 16.719 -3.154 1 97.69 81 SER A C 1
ATOM 620 O O . SER A 1 81 ? 4.66 15.969 -2.572 1 97.69 81 SER A O 1
ATOM 622 N N . THR A 1 82 ? 3.232 17.656 -2.541 1 98.5 82 THR A N 1
ATOM 623 C CA . THR A 1 82 ? 3.123 17.75 -1.091 1 98.5 82 THR A CA 1
ATOM 624 C C . THR A 1 82 ? 1.659 17.812 -0.662 1 98.5 82 THR A C 1
ATOM 626 O O . THR A 1 82 ? 0.981 18.812 -0.874 1 98.5 82 THR A O 1
ATOM 629 N N . THR A 1 83 ? 1.224 16.734 0.016 1 97.44 83 THR A N 1
ATOM 630 C CA . THR A 1 83 ? -0.191 16.703 0.371 1 97.44 83 THR A CA 1
ATOM 631 C C . THR A 1 83 ? -0.37 16.406 1.855 1 97.44 83 THR A C 1
ATOM 633 O O . THR A 1 83 ? 0.5 15.789 2.479 1 97.44 83 THR A O 1
ATOM 636 N N . LEU A 1 84 ? -1.37 16.938 2.441 1 95.5 84 LEU A N 1
ATOM 637 C CA . LEU A 1 84 ? -1.825 16.641 3.795 1 95.5 84 LEU A CA 1
ATOM 638 C C . LEU A 1 84 ? -3.293 16.219 3.795 1 95.5 84 LEU A C 1
ATOM 640 O O . LEU A 1 84 ? -4.152 16.984 3.342 1 95.5 84 LEU A O 1
ATOM 644 N N . THR A 1 85 ? -3.541 15 4.277 1 94.81 85 THR A N 1
ATOM 645 C CA . THR A 1 85 ? -4.887 14.438 4.242 1 94.81 85 THR A CA 1
ATOM 646 C C . THR A 1 85 ? -5.301 13.93 5.621 1 94.81 85 THR A C 1
ATOM 648 O O . THR A 1 85 ? -4.5 13.305 6.324 1 94.81 85 THR A O 1
ATOM 651 N N . TYR A 1 86 ? -6.441 14.336 6.051 1 93.44 86 TYR A N 1
ATOM 652 C CA . TYR A 1 86 ? -7.062 13.789 7.258 1 93.44 86 TYR A CA 1
ATOM 653 C C . TYR A 1 86 ? -8.086 12.719 6.91 1 93.44 86 TYR A C 1
ATOM 655 O O . TYR A 1 86 ? -8.883 12.891 5.98 1 93.44 86 TYR A O 1
ATOM 663 N N . ARG A 1 87 ? -8.047 11.57 7.59 1 94.62 87 ARG A N 1
ATOM 664 C CA . ARG A 1 87 ? -9.047 10.516 7.434 1 94.62 87 ARG A CA 1
ATOM 665 C C . ARG A 1 87 ? -9.664 10.141 8.773 1 94.62 87 ARG A C 1
ATOM 667 O O . ARG A 1 87 ? -8.961 10.047 9.781 1 94.62 87 ARG A O 1
ATOM 674 N N . ASP A 1 88 ? -10.93 10.047 8.805 1 93.62 88 ASP A N 1
ATOM 675 C CA . ASP A 1 88 ? -11.688 9.422 9.883 1 93.62 88 ASP A CA 1
ATOM 676 C C . ASP A 1 88 ? -12.156 8.023 9.484 1 93.62 88 ASP A C 1
ATOM 678 O O . ASP A 1 88 ? -12.695 7.832 8.391 1 93.62 88 ASP A O 1
ATOM 682 N N . PHE A 1 89 ? -11.945 7.055 10.359 1 96.75 89 PHE A N 1
ATOM 683 C CA . PHE A 1 89 ? -12.203 5.66 10.016 1 96.75 89 PHE A CA 1
ATOM 684 C C . PHE A 1 89 ? -13.383 5.117 10.805 1 96.75 89 PHE A C 1
ATOM 686 O O . PHE A 1 89 ? -13.797 5.719 11.797 1 96.75 89 PHE A O 1
ATOM 693 N N . SER A 1 90 ? -13.898 3.982 10.359 1 97.81 90 SER A N 1
ATOM 694 C CA . SER A 1 90 ? -15.047 3.318 10.961 1 97.81 90 SER A CA 1
ATOM 695 C C . SER A 1 90 ? -14.68 2.666 12.289 1 97.81 90 SER A C 1
ATOM 697 O O . SER A 1 90 ? -15.562 2.309 13.078 1 97.81 90 SER A O 1
ATOM 699 N N . ASP A 1 91 ? -13.406 2.396 12.531 1 98.44 91 ASP A N 1
ATOM 700 C CA . ASP A 1 91 ? -12.844 1.785 13.734 1 98.44 91 ASP A CA 1
ATOM 701 C C . ASP A 1 91 ? -11.375 2.158 13.914 1 98.44 91 ASP A C 1
ATOM 703 O O . ASP A 1 91 ? -10.805 2.867 13.078 1 98.44 91 ASP A O 1
ATOM 707 N N . ASP A 1 92 ? -10.805 1.719 14.992 1 98.69 92 ASP A N 1
ATOM 708 C CA . ASP A 1 92 ? -9.391 1.99 15.227 1 98.69 92 ASP A CA 1
ATOM 709 C C . ASP A 1 92 ? -8.531 1.51 14.055 1 98.69 92 ASP A C 1
ATOM 711 O O . ASP A 1 92 ? -8.789 0.443 13.492 1 98.69 92 ASP A O 1
ATOM 715 N N . VAL A 1 93 ? -7.547 2.275 13.734 1 98.44 93 VAL A N 1
ATOM 716 C CA . VAL A 1 93 ? -6.672 1.963 12.617 1 98.44 93 VAL A CA 1
ATOM 717 C C . VAL A 1 93 ? -5.242 1.76 13.109 1 98.44 93 VAL A C 1
ATOM 719 O O . VAL A 1 93 ? -4.824 2.391 14.086 1 98.44 93 VAL A O 1
ATOM 722 N N . SER A 1 94 ? -4.527 0.851 12.508 1 98.56 94 SER A N 1
ATOM 723 C CA . SER A 1 94 ? -3.117 0.626 12.797 1 98.56 94 SER A CA 1
ATOM 724 C C . SER A 1 94 ? -2.24 0.966 11.602 1 98.56 94 SER A C 1
ATOM 726 O O . SER A 1 94 ? -2.748 1.22 10.508 1 98.56 94 SER A O 1
ATOM 728 N N . SER A 1 95 ? -0.919 0.934 11.859 1 98.69 95 SER A N 1
ATOM 729 C CA . SER A 1 95 ? 0.009 1.251 10.781 1 98.69 95 SER A CA 1
ATOM 730 C C . SER A 1 95 ? -0.125 0.262 9.625 1 98.69 95 SER A C 1
ATOM 732 O O . SER A 1 95 ? 0.233 0.575 8.492 1 98.69 95 SER A O 1
ATOM 734 N N . ASP A 1 96 ? -0.695 -0.96 9.875 1 98.5 96 ASP A N 1
ATOM 735 C CA . ASP A 1 96 ? -0.911 -1.958 8.828 1 98.5 96 ASP A CA 1
ATOM 736 C C . ASP A 1 96 ? -1.756 -1.389 7.695 1 98.5 96 ASP A C 1
ATOM 738 O O . ASP A 1 96 ? -1.604 -1.793 6.539 1 98.5 96 ASP A O 1
ATOM 742 N N . TYR A 1 97 ? -2.59 -0.487 8.047 1 98.75 97 TYR A N 1
ATOM 743 C CA . TYR A 1 97 ? -3.438 0.148 7.047 1 98.75 97 TYR A CA 1
ATOM 744 C C . TYR A 1 97 ? -2.596 0.812 5.961 1 98.75 97 TYR A C 1
ATOM 746 O O . TYR A 1 97 ? -2.961 0.793 4.785 1 98.75 97 TYR A O 1
ATOM 754 N N . PHE A 1 98 ? -1.51 1.343 6.348 1 98.81 98 PHE A N 1
ATOM 755 C CA . PHE A 1 98 ? -0.683 2.1 5.414 1 98.81 98 PHE A CA 1
ATOM 756 C C . PHE A 1 98 ? 0.474 1.249 4.906 1 98.81 98 PHE A C 1
ATOM 758 O O . PHE A 1 98 ? 0.986 1.481 3.809 1 98.81 98 PHE A O 1
ATOM 765 N N . CYS A 1 99 ? 0.857 0.271 5.66 1 98.44 99 CYS A N 1
ATOM 766 C CA . CYS A 1 99 ? 2.178 -0.301 5.422 1 98.44 99 CYS A CA 1
ATOM 767 C C . CYS A 1 99 ? 2.064 -1.719 4.871 1 98.44 99 CYS A C 1
ATOM 769 O O . CYS A 1 99 ? 3.049 -2.281 4.387 1 98.44 99 CYS A O 1
ATOM 771 N N . ASP A 1 100 ? 0.874 -2.334 4.957 1 97.88 100 ASP A N 1
ATOM 772 C CA . ASP A 1 100 ? 0.735 -3.699 4.453 1 97.88 100 ASP A CA 1
ATOM 773 C C . ASP A 1 100 ? 0.815 -3.732 2.93 1 97.88 100 ASP A C 1
ATOM 775 O O . ASP A 1 100 ? 0.351 -2.811 2.258 1 97.88 100 ASP A O 1
ATOM 779 N N . LEU A 1 101 ? 1.359 -4.84 2.432 1 96.62 101 LEU A N 1
ATOM 780 C CA . LEU A 1 101 ? 1.475 -5.047 0.992 1 96.62 101 LEU A CA 1
ATOM 781 C C . LEU A 1 101 ? 0.101 -5.039 0.33 1 96.62 101 LEU A C 1
ATOM 783 O O . LEU A 1 101 ? -0.088 -4.414 -0.715 1 96.62 101 LEU A O 1
ATOM 787 N N . ILE A 1 102 ? -0.813 -5.746 0.865 1 97.62 102 ILE A N 1
ATOM 788 C CA . ILE A 1 102 ? -2.207 -5.758 0.431 1 97.62 102 ILE A CA 1
ATOM 789 C C . ILE A 1 102 ? -3.051 -4.914 1.384 1 97.62 102 ILE A C 1
ATOM 791 O O . ILE A 1 102 ? -3 -5.105 2.602 1 97.62 102 ILE A O 1
ATOM 795 N N . PRO A 1 103 ? -3.846 -3.996 0.827 1 98.56 103 PRO A N 1
ATOM 796 C CA . PRO A 1 103 ? -4.648 -3.162 1.726 1 98.56 103 PRO A CA 1
ATOM 797 C C . PRO A 1 103 ? -5.527 -3.982 2.664 1 98.56 103 PRO A C 1
ATOM 799 O O . PRO A 1 103 ? -6.141 -4.965 2.24 1 98.56 103 PRO A O 1
ATOM 802 N N . VAL A 1 104 ? -5.609 -3.596 3.867 1 98.25 104 VAL A N 1
ATOM 803 C CA . VAL A 1 104 ? -6.512 -4.246 4.809 1 98.25 104 VAL A CA 1
ATOM 804 C C . VAL A 1 104 ? -7.961 -3.961 4.418 1 98.25 104 VAL A C 1
ATOM 806 O O . VAL A 1 104 ? -8.25 -2.961 3.756 1 98.25 104 VAL A O 1
ATOM 809 N N . THR A 1 105 ? -8.82 -4.816 4.812 1 97.69 105 THR A N 1
ATOM 810 C CA . THR A 1 105 ? -10.211 -4.68 4.406 1 97.69 105 THR A CA 1
ATOM 811 C C . THR A 1 105 ? -10.977 -3.807 5.395 1 97.69 105 THR A C 1
ATOM 813 O O . THR A 1 105 ? -12.039 -3.27 5.066 1 97.69 105 THR A O 1
ATOM 816 N N . GLU A 1 106 ? -10.469 -3.785 6.625 1 97.19 106 GLU A N 1
ATOM 817 C CA . GLU A 1 106 ? -11.008 -2.959 7.703 1 97.19 106 GLU A CA 1
ATOM 818 C C . GLU A 1 106 ? -9.891 -2.289 8.492 1 97.19 106 GLU A C 1
ATOM 820 O O . GLU A 1 106 ? -8.789 -2.842 8.625 1 97.19 106 GLU A O 1
ATOM 825 N N . PRO A 1 107 ? -10.148 -1.09 9.062 1 98.19 107 PRO A N 1
ATOM 826 C CA . PRO A 1 107 ? -11.391 -0.32 8.961 1 98.19 107 PRO A CA 1
ATOM 827 C C . PRO A 1 107 ? -11.555 0.363 7.605 1 98.19 107 PRO A C 1
ATOM 829 O O . PRO A 1 107 ? -10.648 0.309 6.77 1 98.19 107 PRO A O 1
ATOM 832 N N . THR A 1 108 ? -12.703 0.864 7.344 1 98.06 108 THR A N 1
ATOM 833 C CA . THR A 1 108 ? -12.969 1.652 6.148 1 98.06 108 THR A CA 1
ATOM 834 C C . THR A 1 108 ? -12.922 3.145 6.461 1 98.06 108 THR A C 1
ATOM 836 O O . THR A 1 108 ? -13.039 3.545 7.621 1 98.06 108 THR A O 1
ATOM 839 N N . VAL A 1 109 ? -12.727 3.961 5.488 1 97.38 109 VAL A N 1
ATOM 840 C CA . VAL A 1 109 ? -12.68 5.41 5.652 1 97.38 109 VAL A CA 1
ATOM 841 C C . VAL A 1 109 ? -14.102 5.977 5.637 1 97.38 109 VAL A C 1
ATOM 843 O O . VAL A 1 109 ? -14.844 5.773 4.68 1 97.38 109 VAL A O 1
ATOM 846 N N . MET A 1 110 ? -14.438 6.629 6.652 1 94.56 110 MET A N 1
ATOM 847 C CA . MET A 1 110 ? -15.758 7.254 6.754 1 94.56 110 MET A CA 1
ATOM 848 C C . MET A 1 110 ? -15.734 8.664 6.18 1 94.56 110 MET A C 1
ATOM 850 O O . MET A 1 110 ? -16.734 9.125 5.613 1 94.56 110 MET A O 1
ATOM 854 N N . GLU A 1 111 ? -14.688 9.352 6.441 1 91.19 111 GLU A N 1
ATOM 855 C CA . GLU A 1 111 ? -14.508 10.719 5.957 1 91.19 111 GLU A CA 1
ATOM 856 C C . GLU A 1 111 ? -13.039 10.992 5.629 1 91.19 111 GLU A C 1
ATOM 858 O O . GLU A 1 111 ? -12.141 10.57 6.359 1 91.19 111 GLU A O 1
ATOM 863 N N . GLU A 1 112 ? -12.844 11.703 4.535 1 92.88 112 GLU A N 1
ATOM 864 C CA . GLU A 1 112 ? -11.523 12.164 4.121 1 92.88 112 GLU A CA 1
ATOM 865 C C . GLU A 1 112 ? -11.547 13.648 3.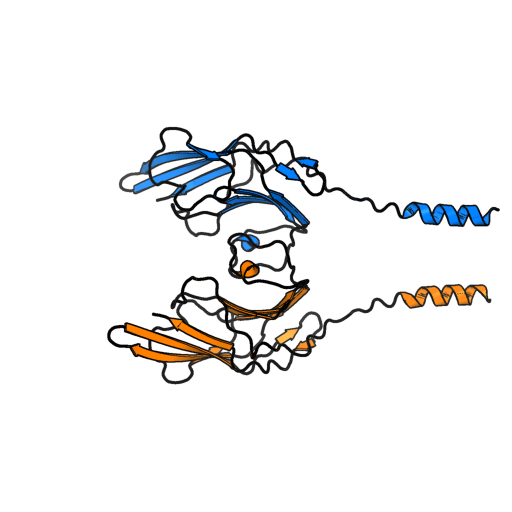76 1 92.88 112 GLU A C 1
ATOM 867 O O . GLU A 1 112 ? -12.461 14.109 3.078 1 92.88 112 GLU A O 1
ATOM 872 N N . ILE A 1 113 ? -10.562 14.312 4.277 1 90.25 113 ILE A N 1
ATOM 873 C CA . ILE A 1 113 ? -10.406 15.727 3.947 1 90.25 113 ILE A CA 1
ATOM 874 C C . ILE A 1 113 ? -8.961 15.992 3.527 1 90.25 113 ILE A C 1
ATOM 876 O O . ILE A 1 113 ? -8.023 15.578 4.207 1 90.25 113 ILE A O 1
ATOM 880 N N . GLU A 1 114 ? -8.812 16.656 2.43 1 91.62 114 GLU A N 1
ATOM 881 C CA . GLU A 1 114 ? -7.484 17.016 1.945 1 91.62 114 GLU A CA 1
ATOM 882 C C . GLU A 1 114 ? -7.211 18.5 2.148 1 91.62 114 GLU A C 1
ATOM 884 O O . GLU A 1 114 ? -8.094 19.328 1.928 1 91.62 114 GLU A O 1
ATOM 889 N N . ALA A 1 115 ? -6.039 18.797 2.502 1 91.5 115 ALA A N 1
ATOM 890 C CA . ALA A 1 115 ? -5.664 20.188 2.658 1 91.5 115 ALA A CA 1
ATOM 891 C C . ALA A 1 115 ? -5.742 20.938 1.324 1 91.5 115 ALA A C 1
ATOM 893 O O . ALA A 1 115 ? -5.281 20.422 0.299 1 91.5 115 ALA A O 1
ATOM 894 N N . GLU A 1 116 ? -6.355 22.094 1.389 1 89.38 116 GLU A N 1
ATOM 895 C CA . GLU A 1 116 ? -6.492 22.906 0.183 1 89.38 116 GLU A CA 1
ATOM 896 C C . GLU A 1 116 ? -5.312 23.859 0.022 1 89.38 116 GLU A C 1
ATOM 898 O O . GLU A 1 116 ? -4.945 24.219 -1.099 1 89.38 116 GLU A O 1
ATOM 903 N N . SER A 1 117 ? -4.891 24.266 1.181 1 90.44 117 SER A N 1
ATOM 904 C CA . SER A 1 117 ? -3.781 25.203 1.161 1 90.44 117 SER A CA 1
ATOM 905 C C . SER A 1 117 ? -2.928 25.094 2.42 1 90.44 117 SER A C 1
ATOM 907 O O . SER A 1 117 ? -3.266 24.328 3.334 1 90.44 117 SER A O 1
ATOM 909 N N . GLY A 1 118 ? -1.813 25.906 2.424 1 93.44 118 GLY A N 1
ATOM 910 C CA . GLY A 1 118 ? -0.837 25.859 3.5 1 93.44 118 GLY A CA 1
ATOM 911 C C . GLY A 1 118 ? 0.517 25.328 3.055 1 93.44 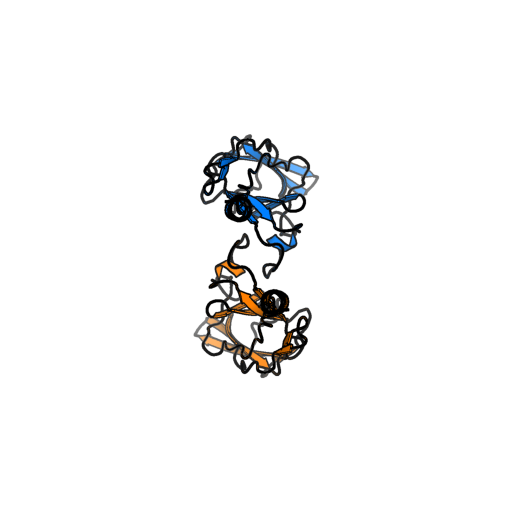118 GLY A C 1
ATOM 912 O O . GLY A 1 118 ? 0.805 25.281 1.856 1 93.44 118 GLY A O 1
ATOM 913 N N . SER A 1 119 ? 1.375 25.078 4.109 1 95.31 119 SER A N 1
ATOM 914 C CA . SER A 1 119 ? 2.729 24.656 3.775 1 95.31 119 SER A CA 1
ATOM 915 C C . SER A 1 119 ? 3.268 23.656 4.801 1 95.31 119 SER A C 1
ATOM 917 O O . SER A 1 119 ? 2.83 23.656 5.953 1 95.31 119 SER A O 1
ATOM 919 N N . VAL A 1 120 ? 4.133 22.859 4.289 1 97.06 120 VAL A N 1
ATOM 920 C CA . VAL A 1 120 ? 5.008 22.031 5.125 1 97.06 120 VAL A CA 1
ATOM 921 C C . VAL A 1 120 ? 6.375 22.703 5.25 1 97.06 120 VAL A C 1
ATOM 923 O O . VAL A 1 120 ? 6.973 23.109 4.246 1 97.06 120 VAL A O 1
ATOM 926 N N . LEU A 1 121 ? 6.758 22.922 6.473 1 97.5 121 LEU A N 1
ATOM 927 C CA . LEU A 1 121 ? 8.07 23.5 6.758 1 97.5 121 LEU A CA 1
ATOM 928 C C . LEU A 1 121 ? 9.023 22.422 7.277 1 97.5 121 LEU A C 1
ATOM 930 O O . LEU A 1 121 ? 8.688 21.672 8.195 1 97.5 121 LEU A O 1
ATOM 934 N N . ILE A 1 122 ? 10.242 22.391 6.648 1 98.56 122 ILE A N 1
ATOM 935 C CA . ILE A 1 122 ? 11.211 21.391 7.078 1 98.56 122 ILE A CA 1
ATOM 936 C C . ILE A 1 122 ? 12.531 22.062 7.43 1 98.56 122 ILE A C 1
ATOM 938 O O . ILE A 1 122 ? 13.047 22.875 6.66 1 98.56 122 ILE A O 1
ATOM 942 N N . THR A 1 123 ? 13 21.812 8.602 1 98.5 123 THR A N 1
ATOM 943 C CA . THR A 1 123 ? 14.344 22.203 9.023 1 98.5 123 THR A CA 1
ATOM 944 C C . THR A 1 123 ? 15.227 20.969 9.211 1 98.5 123 THR A C 1
ATOM 946 O O . THR A 1 123 ? 14.867 20.047 9.945 1 98.5 123 THR A O 1
ATOM 949 N N . THR A 1 124 ? 16.328 20.922 8.516 1 98.75 124 THR A N 1
ATOM 950 C CA . THR A 1 124 ? 17.25 19.812 8.617 1 98.75 124 THR A CA 1
ATOM 951 C C . THR A 1 124 ? 18.516 20.219 9.375 1 98.75 124 THR A C 1
ATOM 953 O O . THR A 1 124 ? 19.125 21.25 9.07 1 98.75 124 THR A O 1
ATOM 956 N N . THR A 1 125 ? 18.859 19.469 10.391 1 98.62 125 THR A N 1
ATOM 957 C CA . THR A 1 125 ? 20.078 19.688 11.164 1 98.62 125 THR A CA 1
ATOM 958 C C . THR A 1 125 ? 21.016 18.5 11.023 1 98.62 125 THR A C 1
ATOM 960 O O . THR A 1 125 ? 20.594 17.344 11.141 1 98.62 125 THR A O 1
ATOM 963 N N . GLU A 1 126 ? 22.234 18.812 10.758 1 98.38 126 GLU A N 1
ATOM 964 C CA . GLU A 1 126 ? 23.266 17.781 10.703 1 98.38 126 GLU A CA 1
ATOM 965 C C . GLU A 1 126 ? 23.734 17.391 12.102 1 98.38 126 GLU A C 1
ATOM 967 O O . GLU A 1 126 ? 24.016 18.25 12.93 1 98.38 126 GLU A O 1
ATOM 972 N N . ILE A 1 127 ? 23.781 16.156 12.398 1 97.94 127 ILE A N 1
ATOM 973 C CA . ILE A 1 127 ? 24.266 15.633 13.672 1 97.94 127 ILE A CA 1
ATOM 974 C C . ILE A 1 127 ? 25.5 14.766 13.43 1 97.94 127 ILE A C 1
ATOM 976 O O . ILE A 1 127 ? 25.422 13.734 12.75 1 97.94 127 ILE A O 1
ATOM 980 N N . VAL A 1 128 ? 26.578 15.117 14 1 97.19 128 VAL A N 1
ATOM 981 C CA . VAL A 1 128 ? 27.828 14.383 13.844 1 97.19 128 VAL A CA 1
ATOM 982 C C . VAL A 1 128 ? 28.188 13.672 15.148 1 97.19 128 VAL A C 1
ATOM 984 O O . VAL A 1 128 ? 28.297 14.312 16.203 1 97.19 128 VAL A O 1
ATOM 987 N N . ASP A 1 129 ? 28.172 12.391 15.125 1 94.62 129 ASP A N 1
ATOM 988 C CA . ASP A 1 129 ? 28.578 11.57 16.266 1 94.62 129 ASP A CA 1
ATOM 989 C C . ASP A 1 129 ? 29.781 10.703 15.914 1 94.62 129 ASP A C 1
ATOM 991 O O . ASP A 1 129 ? 29.641 9.555 15.492 1 94.62 129 ASP A O 1
ATOM 995 N N . GLY A 1 130 ? 31 11.156 16.25 1 95.31 130 GLY A N 1
ATOM 996 C CA . GLY A 1 130 ? 32.219 10.477 15.805 1 95.31 130 GLY A CA 1
ATOM 997 C C . GLY A 1 130 ? 32.344 10.43 14.297 1 95.31 130 GLY A C 1
ATOM 998 O O . GLY A 1 130 ? 32.375 11.469 13.633 1 95.31 130 GLY A O 1
ATOM 999 N N . GLU A 1 131 ? 32.406 9.195 13.797 1 95.56 131 GLU A N 1
ATOM 1000 C CA . GLU A 1 131 ? 32.562 9 12.359 1 95.56 131 GLU A CA 1
ATOM 1001 C C . GLU A 1 131 ? 31.188 8.906 11.664 1 95.56 131 GLU A C 1
ATOM 1003 O 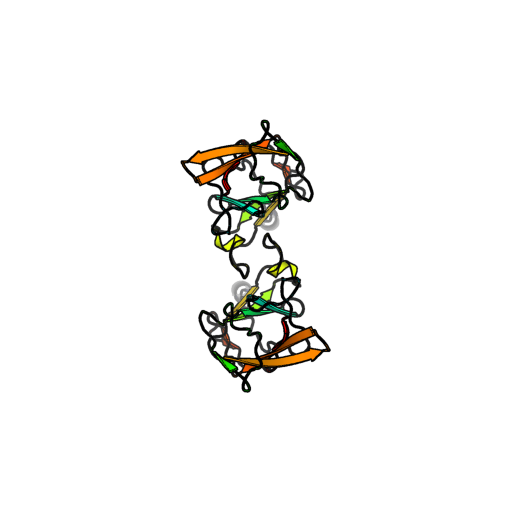O . GLU A 1 131 ? 31.125 8.828 10.438 1 95.56 131 GLU A O 1
ATOM 1008 N N . ASN A 1 132 ? 30.172 8.906 12.477 1 96.12 132 ASN A N 1
ATOM 1009 C CA . ASN A 1 132 ? 28.828 8.766 11.922 1 96.12 132 ASN A CA 1
ATOM 1010 C C . ASN A 1 132 ? 28.125 10.117 11.781 1 96.12 132 ASN A C 1
ATOM 1012 O O . ASN A 1 132 ? 28.203 10.953 12.688 1 96.12 132 ASN A O 1
ATOM 1016 N N . THR A 1 133 ? 27.609 10.383 10.586 1 97.75 133 THR A N 1
ATOM 1017 C CA . THR A 1 133 ? 26.828 11.586 10.336 1 97.75 133 THR A CA 1
ATOM 1018 C C . THR A 1 133 ? 25.359 11.227 10.078 1 97.75 133 THR A C 1
ATOM 1020 O O . THR A 1 133 ? 25.078 10.281 9.344 1 97.75 133 THR A O 1
ATOM 1023 N N . SER A 1 134 ? 24.422 11.867 10.711 1 98.44 134 SER A N 1
ATOM 1024 C CA . SER A 1 134 ? 22.984 11.742 10.484 1 98.44 134 SER A CA 1
ATOM 1025 C C . SER A 1 134 ? 22.328 13.109 10.328 1 98.44 134 SER A C 1
ATOM 1027 O O . SER A 1 134 ? 22.969 14.141 10.547 1 98.44 134 SER A O 1
ATOM 1029 N N . TYR A 1 135 ? 21.156 13.148 9.844 1 98.81 135 TYR A N 1
ATOM 1030 C CA . TYR A 1 135 ? 20.406 14.383 9.609 1 98.81 135 TYR A CA 1
ATOM 1031 C C . TYR A 1 135 ? 19.016 14.305 10.242 1 98.81 135 TYR A C 1
ATOM 1033 O O . TYR A 1 135 ? 18.25 13.391 9.961 1 98.81 135 TYR A O 1
ATOM 1041 N N . GLU A 1 136 ? 18.766 15.227 11.094 1 98.62 136 GLU A N 1
ATOM 1042 C CA . GLU A 1 136 ? 17.453 15.328 11.75 1 98.62 136 GLU A CA 1
ATOM 1043 C C . GLU A 1 136 ? 16.547 16.312 11.016 1 98.62 136 GLU A C 1
ATOM 1045 O O . GLU A 1 136 ? 16.922 17.469 10.82 1 98.62 136 GLU A O 1
ATOM 1050 N N . HIS A 1 137 ? 15.414 15.875 10.531 1 98.75 137 HIS A N 1
ATOM 1051 C CA . HIS A 1 137 ? 14.438 16.688 9.82 1 98.75 137 HIS A CA 1
ATOM 1052 C C . HIS A 1 137 ? 13.234 17 10.703 1 98.75 137 HIS A C 1
ATOM 1054 O O . HIS A 1 137 ? 12.477 16.094 11.07 1 98.75 137 HIS A O 1
ATOM 1060 N N . THR A 1 138 ? 13.102 18.219 11.141 1 98.06 138 THR A N 1
ATOM 1061 C CA . THR A 1 138 ? 11.914 18.656 11.852 1 98.06 138 THR A CA 1
ATOM 1062 C C . THR A 1 138 ? 10.852 19.141 10.875 1 98.06 138 THR A C 1
ATOM 1064 O O . THR A 1 138 ? 11.094 20.047 10.078 1 98.06 138 THR A O 1
ATOM 1067 N N . ILE A 1 139 ? 9.688 18.562 10.953 1 97.88 139 ILE A N 1
ATOM 1068 C CA . ILE A 1 139 ? 8.586 18.844 10.039 1 97.88 139 ILE A CA 1
ATOM 1069 C C . ILE A 1 139 ? 7.48 19.594 10.781 1 97.88 139 ILE A C 1
ATOM 1071 O O . ILE A 1 139 ? 7 19.141 11.82 1 97.88 139 ILE A O 1
ATOM 1075 N N . ARG A 1 140 ? 7.074 20.672 10.266 1 95.94 140 ARG A N 1
ATOM 1076 C CA . ARG A 1 140 ? 6.004 21.484 10.828 1 95.94 140 ARG A CA 1
ATOM 1077 C C . ARG A 1 140 ? 4.961 21.828 9.766 1 95.94 140 ARG A C 1
ATOM 1079 O O . ARG A 1 140 ? 5.25 21.781 8.57 1 95.94 140 ARG A O 1
ATOM 1086 N N . LEU A 1 141 ? 3.807 22.125 10.227 1 94.38 141 LEU A N 1
ATOM 1087 C CA . LEU A 1 141 ? 2.711 22.547 9.359 1 94.38 141 LEU A CA 1
ATOM 1088 C C . LEU A 1 141 ? 2.387 24.031 9.594 1 94.38 141 LEU A C 1
ATOM 1090 O O . LEU A 1 141 ? 2.393 24.5 10.734 1 94.38 141 LEU A O 1
ATOM 1094 N N . SER A 1 142 ? 2.195 24.641 8.492 1 91.88 142 SER A N 1
ATOM 1095 C CA . SER A 1 142 ? 1.954 26.078 8.594 1 91.88 142 SER A CA 1
ATOM 1096 C C . SER A 1 142 ? 0.746 26.5 7.766 1 91.88 142 SER A C 1
ATOM 1098 O O . SER A 1 142 ? 0.668 26.188 6.574 1 91.88 142 SER A O 1
ATOM 1100 N N . GLU A 1 143 ? -0.275 27.156 8.414 1 89 143 GLU A N 1
ATOM 1101 C CA . GLU A 1 143 ? -1.415 27.797 7.777 1 89 143 GLU A CA 1
ATOM 1102 C C . GLU A 1 143 ? -2.205 26.812 6.922 1 89 143 GLU A C 1
ATOM 1104 O O . GLU A 1 143 ? -2.559 27.109 5.781 1 89 143 GLU A O 1
ATOM 1109 N N . ILE A 1 144 ? -2.373 25.641 7.457 1 90.06 144 ILE A N 1
ATOM 1110 C CA . ILE A 1 144 ? -3.098 24.594 6.73 1 90.06 144 ILE A CA 1
ATOM 1111 C C . ILE A 1 144 ? -4.59 24.922 6.715 1 90.06 144 ILE A C 1
ATOM 1113 O O . ILE A 1 144 ? -5.156 25.312 7.738 1 90.06 144 ILE A O 1
ATOM 1117 N N . THR A 1 145 ? -5.203 24.766 5.586 1 84.75 145 THR A N 1
ATOM 1118 C CA . THR A 1 145 ? -6.648 24.906 5.449 1 84.75 145 THR A CA 1
ATOM 1119 C C . THR A 1 145 ? -7.262 23.625 4.887 1 84.75 145 THR A C 1
ATOM 1121 O O . THR A 1 145 ? -6.844 23.141 3.834 1 84.75 145 THR A O 1
ATOM 1124 N N . PHE A 1 146 ? -8.164 23.047 5.684 1 83.62 146 PHE A N 1
ATOM 1125 C CA . PHE A 1 146 ? -8.969 21.938 5.207 1 83.62 146 PHE A CA 1
ATOM 1126 C C . PHE A 1 146 ? -10.359 22.391 4.797 1 83.62 146 PHE A C 1
ATOM 1128 O O . PHE A 1 146 ? -10.992 23.188 5.508 1 83.62 146 PHE A O 1
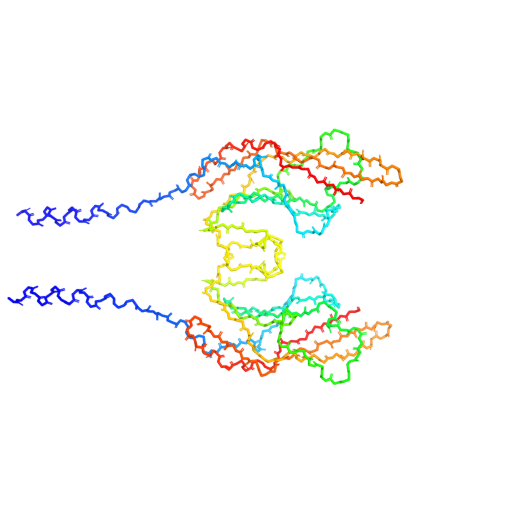ATOM 1135 N N . ILE A 1 147 ? -10.766 22 3.598 1 73.44 147 ILE A N 1
ATOM 1136 C CA . ILE A 1 147 ? -12.125 22.328 3.199 1 73.44 147 ILE A CA 1
ATOM 1137 C C . ILE A 1 147 ? -12.938 21.047 3.004 1 73.44 147 ILE A C 1
ATOM 1139 O O . ILE A 1 147 ? -12.5 20.141 2.311 1 73.44 147 ILE A O 1
ATOM 1143 N N . ASN A 1 148 ? -13.906 20.859 3.756 1 64.88 148 ASN A N 1
ATOM 1144 C CA . ASN A 1 148 ? -14.836 19.766 3.521 1 64.88 148 ASN A CA 1
ATOM 1145 C C . ASN A 1 148 ? -15.844 20.109 2.434 1 64.88 148 ASN A C 1
ATOM 1147 O O . ASN A 1 148 ? -16.703 20.969 2.629 1 64.88 148 ASN A O 1
ATOM 1151 N N . GLU A 1 149 ? -15.539 19.594 1.233 1 58.47 149 GLU A N 1
ATOM 1152 C CA . GLU A 1 149 ? -16.391 19.938 0.096 1 58.47 149 GLU A CA 1
ATOM 1153 C C . GLU A 1 149 ? -17.828 19.469 0.323 1 58.47 149 GLU A C 1
ATOM 1155 O O . GLU A 1 149 ? -18.766 20.078 -0.185 1 58.47 149 GLU A O 1
ATOM 1160 N N . SER A 1 150 ? -17.891 18.234 0.806 1 57.03 150 SER A N 1
ATOM 1161 C CA . SER A 1 150 ? -19.266 17.719 0.881 1 57.03 150 SER A CA 1
ATOM 1162 C C . SER A 1 150 ? -20.156 18.656 1.697 1 57.03 150 SER A C 1
ATOM 1164 O O . SER A 1 150 ? -21.344 18.781 1.415 1 57.03 150 SER A O 1
ATOM 1166 N N . ASN A 1 151 ? -19.594 19.203 2.709 1 53.97 151 ASN A N 1
ATOM 1167 C CA . ASN A 1 151 ? -20.469 20.062 3.488 1 53.97 151 ASN A CA 1
ATOM 1168 C C . ASN A 1 151 ? -19.953 21.5 3.541 1 53.97 151 ASN A C 1
ATOM 1170 O O . ASN A 1 151 ? -20.516 22.359 4.223 1 53.97 151 ASN A O 1
ATOM 1174 N N . ASN A 1 152 ? -19.156 21.828 2.58 1 51.78 152 ASN A N 1
ATOM 1175 C CA . ASN A 1 152 ? -18.578 23.172 2.498 1 51.78 152 ASN A CA 1
ATOM 1176 C C . ASN A 1 152 ? -18.094 23.656 3.863 1 51.78 152 ASN A C 1
ATOM 1178 O O . ASN A 1 152 ? -18.203 24.859 4.168 1 51.78 152 ASN A O 1
ATOM 1182 N N . GLN A 1 153 ? -18.125 22.609 4.68 1 55.41 153 GLN A N 1
ATOM 1183 C CA . GLN A 1 153 ? -17.688 23.031 6.012 1 55.41 153 GLN A CA 1
ATOM 1184 C C . GLN A 1 153 ? -16.172 23.047 6.117 1 55.41 153 GLN A C 1
ATOM 1186 O O . GLN A 1 153 ? -15.492 22.188 5.566 1 55.41 153 GLN A O 1
ATOM 1191 N N . ARG A 1 154 ? -15.703 24.297 6.348 1 53.22 154 ARG A N 1
ATOM 1192 C CA . ARG A 1 154 ? -14.305 24.594 6.609 1 53.22 154 ARG A CA 1
ATOM 1193 C C . ARG A 1 154 ? -13.852 23.984 7.934 1 53.22 154 ARG A C 1
ATOM 1195 O O . ARG A 1 154 ? -14.531 24.125 8.953 1 53.22 154 ARG A O 1
ATOM 1202 N N . ILE A 1 155 ? -13.203 22.797 7.793 1 56.03 155 ILE A N 1
ATOM 1203 C CA . ILE A 1 155 ? -12.516 22.438 9.031 1 56.03 155 ILE A CA 1
ATOM 1204 C C . ILE A 1 155 ? -11.336 23.375 9.258 1 56.03 155 ILE A C 1
ATOM 1206 O O . ILE A 1 155 ? -10.453 23.5 8.406 1 56.03 155 ILE A O 1
ATOM 1210 N N . THR A 1 156 ? -11.484 24.422 10.094 1 52.19 156 THR A N 1
ATOM 1211 C CA . THR A 1 156 ? -10.523 25.5 10.297 1 52.19 156 THR A CA 1
ATOM 1212 C C . THR A 1 156 ? -9.266 24.984 10.992 1 52.19 156 THR A C 1
ATOM 1214 O O . THR A 1 156 ? -8.148 25.312 10.586 1 52.19 156 THR A O 1
ATOM 1217 N N . ASP A 1 157 ? -9.312 24.656 12.359 1 54.41 157 ASP A N 1
ATOM 1218 C CA . ASP A 1 157 ? -8.148 24.906 13.203 1 54.41 157 ASP A CA 1
ATOM 1219 C C . ASP A 1 157 ? -7.25 23.672 13.266 1 54.41 157 ASP A C 1
ATOM 1221 O O . ASP A 1 157 ? -7.641 22.641 13.828 1 54.41 157 ASP A O 1
ATOM 1225 N N . LEU A 1 158 ? -6.379 23.5 12.266 1 58.75 158 LEU A N 1
ATOM 1226 C CA . LEU A 1 158 ? -5.293 22.578 12.578 1 58.75 158 LEU A CA 1
ATOM 1227 C C . LEU A 1 158 ? -4.285 23.219 13.523 1 58.75 158 LEU A C 1
ATOM 1229 O O . LEU A 1 158 ? -3.646 24.219 13.172 1 58.75 158 LEU A O 1
ATOM 1233 N N . SER A 1 159 ? -4.613 23.203 14.836 1 58.09 159 SER A N 1
ATOM 1234 C CA . SER A 1 159 ? -3.58 23.641 15.766 1 58.09 159 SER A CA 1
ATOM 1235 C C . SER A 1 159 ? -2.299 22.844 15.602 1 58.09 159 SER A C 1
ATOM 1237 O O . SER A 1 159 ? -1.416 22.875 16.469 1 58.09 159 SER A O 1
ATOM 1239 N N . ILE A 1 160 ? -2.189 21.953 14.516 1 62.91 160 ILE A N 1
ATOM 1240 C CA . ILE A 1 160 ? -0.944 21.203 14.484 1 62.91 160 ILE A CA 1
ATOM 1241 C C . ILE A 1 160 ? 0.158 22.031 13.844 1 62.91 160 ILE A C 1
ATOM 1243 O O . ILE A 1 160 ? 0.047 22.438 12.688 1 62.91 160 ILE A O 1
ATOM 1247 N N . ASN A 1 161 ? 1.009 22.531 14.719 1 76.25 161 ASN A N 1
ATOM 1248 C CA . ASN A 1 161 ? 2.188 23.234 14.211 1 76.25 161 ASN A CA 1
ATOM 1249 C C . ASN A 1 161 ? 3.369 22.281 14.047 1 76.25 161 ASN A C 1
ATOM 1251 O O . ASN A 1 161 ? 4.051 22.297 13.016 1 76.25 161 ASN A O 1
ATOM 1255 N N . ASP A 1 162 ? 3.387 21.266 14.992 1 89.19 162 ASP A N 1
ATOM 1256 C CA . ASP A 1 162 ? 4.512 20.344 14.953 1 89.19 162 ASP A CA 1
ATOM 1257 C C . ASP A 1 162 ? 4.07 18.969 14.469 1 89.19 162 ASP A C 1
ATOM 1259 O O . ASP A 1 162 ? 3.387 18.234 15.188 1 89.19 162 ASP A O 1
ATOM 1263 N N . PHE A 1 163 ? 4.453 18.594 13.289 1 95.06 163 PHE A N 1
ATOM 1264 C CA . PHE A 1 163 ? 4.102 17.281 12.75 1 95.06 163 PHE A CA 1
ATOM 1265 C C . PHE A 1 163 ? 4.996 16.203 13.336 1 95.06 163 PHE A C 1
ATOM 1267 O O . PHE A 1 163 ? 4.512 15.133 13.727 1 95.06 163 PHE A O 1
ATOM 1274 N N . GLY A 1 164 ? 6.312 16.469 13.352 1 96.56 164 GLY A N 1
ATOM 1275 C CA . GLY A 1 164 ? 7.219 15.5 13.953 1 96.56 164 GLY A CA 1
ATOM 1276 C C . GLY A 1 164 ? 8.633 15.602 13.422 1 96.56 164 GLY A C 1
ATOM 1277 O O . GLY A 1 164 ? 8.945 16.5 12.641 1 96.56 164 GLY A O 1
ATOM 1278 N N . THR A 1 165 ? 9.484 14.742 13.977 1 97.69 165 THR A N 1
ATOM 1279 C CA . THR A 1 165 ? 10.883 14.711 13.586 1 97.69 165 THR A CA 1
ATOM 1280 C C . THR A 1 165 ? 11.281 13.328 13.094 1 97.69 165 THR A C 1
ATOM 1282 O O . THR A 1 165 ? 10.883 12.312 13.68 1 97.69 165 THR A O 1
ATOM 1285 N N . VAL A 1 166 ? 12.055 13.305 11.969 1 98.62 166 VAL A N 1
ATOM 1286 C CA . VAL A 1 166 ? 12.609 12.047 11.469 1 98.62 166 VAL A CA 1
ATOM 1287 C C . VAL A 1 166 ? 14.102 12.203 11.211 1 98.62 166 VAL A C 1
ATOM 1289 O O . VAL A 1 166 ? 14.609 13.328 11.117 1 98.62 166 VAL A O 1
ATOM 1292 N N . THR A 1 167 ? 14.797 11.102 11.141 1 98.5 167 THR A N 1
ATOM 1293 C CA . THR A 1 167 ? 16.234 11.125 10.945 1 98.5 167 THR A CA 1
ATOM 1294 C C . THR A 1 167 ? 16.641 10.281 9.734 1 98.5 167 THR A C 1
ATOM 1296 O O . THR A 1 167 ? 16.109 9.188 9.539 1 98.5 167 THR A O 1
ATOM 1299 N N . THR A 1 168 ? 17.484 10.812 8.93 1 98.5 168 THR A N 1
ATOM 1300 C CA . THR A 1 168 ? 18.094 10.07 7.84 1 98.5 168 THR A CA 1
ATOM 1301 C C . THR A 1 168 ? 19.609 9.938 8.062 1 98.5 168 THR A C 1
ATOM 1303 O O . THR A 1 168 ? 20.172 10.625 8.914 1 98.5 168 THR A O 1
ATOM 1306 N N . ASN A 1 169 ? 20.203 8.945 7.219 1 95 169 ASN A N 1
ATOM 1307 C CA . ASN A 1 169 ? 21.641 8.734 7.32 1 95 169 ASN A CA 1
ATOM 1308 C C . ASN A 1 169 ? 22.312 8.797 5.953 1 95 169 ASN A C 1
ATOM 1310 O O . ASN A 1 169 ? 21.688 8.516 4.934 1 95 169 ASN A O 1
ATOM 1314 N N . MET B 1 1 ? -61.531 -10.812 15.703 1 43.34 1 MET B N 1
ATOM 1315 C CA . MET B 1 1 ? -60.438 -11.719 15.352 1 43.34 1 MET B CA 1
ATOM 1316 C C . MET B 1 1 ? -59.812 -11.32 14.023 1 43.34 1 MET B C 1
ATOM 1318 O O . MET B 1 1 ? -58.875 -11.984 13.547 1 43.34 1 MET B O 1
ATOM 1322 N N . LYS B 1 2 ? -60.438 -10.406 13.344 1 63.59 2 LYS B N 1
ATOM 1323 C CA . LYS B 1 2 ? -60 -10.008 12.016 1 63.59 2 LYS B CA 1
ATOM 1324 C C . LYS B 1 2 ? -58.812 -9.039 12.094 1 63.59 2 LYS B C 1
ATOM 1326 O O . LYS B 1 2 ? -57.938 -9.062 11.234 1 63.59 2 LYS B O 1
ATOM 1331 N N . ASN B 1 3 ? -58.844 -8.375 13.18 1 63.41 3 ASN B N 1
ATOM 1332 C CA . ASN B 1 3 ? -57.75 -7.387 13.25 1 63.41 3 ASN B CA 1
ATOM 1333 C C . ASN B 1 3 ? -56.438 -8.016 13.688 1 63.41 3 ASN B C 1
ATOM 1335 O O . ASN B 1 3 ? -55.375 -7.48 13.414 1 63.41 3 ASN B O 1
ATOM 1339 N N . LEU B 1 4 ? -56.594 -9.266 14.266 1 63.28 4 LEU B N 1
ATOM 1340 C CA . LEU B 1 4 ? -55.406 -9.93 14.719 1 63.28 4 LEU B CA 1
ATOM 1341 C C . LEU B 1 4 ? -54.656 -10.555 13.547 1 63.28 4 LEU B C 1
ATOM 1343 O O . LEU B 1 4 ? -53.406 -10.539 13.516 1 63.28 4 LEU B O 1
ATOM 1347 N N . LEU B 1 5 ? -55.375 -10.883 12.531 1 63 5 LEU B N 1
ATOM 1348 C CA . LEU B 1 5 ? -54.781 -11.531 11.375 1 63 5 LEU B CA 1
ATOM 1349 C C . LEU B 1 5 ? -53.938 -10.539 10.555 1 63 5 LEU B C 1
ATOM 1351 O O . LEU B 1 5 ? -52.875 -10.867 10.07 1 63 5 LEU B O 1
ATOM 1355 N N . THR B 1 6 ? -54.469 -9.281 10.492 1 61.91 6 THR B N 1
ATOM 1356 C CA . THR B 1 6 ? -53.719 -8.273 9.742 1 61.91 6 THR B CA 1
ATOM 1357 C C . THR B 1 6 ? -52.438 -7.914 10.461 1 61.91 6 THR B C 1
ATOM 1359 O O . THR B 1 6 ? -51.406 -7.672 9.82 1 61.91 6 THR B O 1
ATOM 1362 N N . PHE B 1 7 ? -52.438 -8.062 11.836 1 59 7 PHE B N 1
ATOM 1363 C CA . PHE B 1 7 ? -51.25 -7.73 12.602 1 59 7 PHE B CA 1
ATOM 1364 C C . PHE B 1 7 ? -50.188 -8.812 12.453 1 59 7 PHE B C 1
ATOM 1366 O O . PHE B 1 7 ? -49 -8.508 12.32 1 59 7 PHE B O 1
ATOM 1373 N N . LEU B 1 8 ? -50.562 -10.078 12.312 1 58.69 8 LEU B N 1
ATOM 1374 C CA . LEU B 1 8 ? -49.625 -11.195 12.195 1 58.69 8 LEU B CA 1
ATOM 1375 C C . LEU B 1 8 ? -49 -11.234 10.812 1 58.69 8 LEU B C 1
ATOM 1377 O O . LEU B 1 8 ? -47.812 -11.602 10.664 1 58.69 8 LEU B O 1
ATOM 1381 N N . LEU B 1 9 ? -49.656 -10.711 9.812 1 55.81 9 LEU B N 1
ATOM 1382 C CA . LEU B 1 9 ? -49.094 -10.711 8.461 1 55.81 9 LEU B CA 1
ATOM 1383 C C . LEU B 1 9 ? -48.031 -9.648 8.312 1 55.81 9 LEU B C 1
ATOM 1385 O O . LEU B 1 9 ? -47.062 -9.828 7.566 1 55.81 9 LEU B O 1
ATOM 1389 N N . CYS B 1 10 ? -48.062 -8.594 9.172 1 53.44 10 CYS B N 1
ATOM 1390 C CA . CYS B 1 10 ? -47.031 -7.559 9.07 1 53.44 10 CYS B CA 1
ATOM 1391 C C . CYS B 1 10 ? -45.719 -8.031 9.664 1 53.44 10 CYS B C 1
ATOM 1393 O O . CYS B 1 10 ? -44.656 -7.445 9.406 1 53.44 10 CYS B O 1
ATOM 1395 N N . LEU B 1 11 ? -45.719 -9.016 10.602 1 53.72 11 LEU B N 1
ATOM 1396 C CA . LEU B 1 11 ? -44.469 -9.438 11.273 1 53.72 11 LEU B CA 1
ATOM 1397 C C . LEU B 1 11 ? -43.656 -10.352 10.367 1 53.72 11 LEU B C 1
ATOM 1399 O O . LEU B 1 11 ? -42.438 -10.5 10.562 1 53.72 11 LEU B O 1
ATOM 1403 N N . SER B 1 12 ? -44.312 -11.094 9.438 1 51.5 12 SER B N 1
ATOM 1404 C CA . SER B 1 12 ? -43.562 -12.109 8.695 1 51.5 12 SER B CA 1
ATOM 1405 C C . SER B 1 12 ? -42.656 -11.469 7.652 1 51.5 12 SER B C 1
ATOM 1407 O O . SER B 1 12 ? -41.844 -12.156 7.012 1 51.5 12 SER B O 1
ATOM 1409 N N . LEU B 1 13 ? -42.844 -10.211 7.293 1 52.25 13 LEU B N 1
ATOM 1410 C CA . LEU B 1 13 ? -42.062 -9.688 6.18 1 52.25 13 LEU B CA 1
ATOM 1411 C C . LEU B 1 13 ? -40.656 -9.344 6.625 1 52.25 13 LEU B C 1
ATOM 1413 O O . LEU B 1 13 ? -39.906 -8.703 5.883 1 52.25 13 LEU B O 1
ATOM 1417 N N . TYR B 1 14 ? -40.375 -9.516 7.965 1 48.44 14 TYR B N 1
ATOM 1418 C CA . TYR B 1 14 ? -39 -9.18 8.289 1 48.44 14 TYR B CA 1
ATOM 1419 C C . TYR B 1 14 ? -38.062 -10.344 7.992 1 48.44 14 TYR B C 1
ATOM 1421 O O . TYR B 1 14 ? -37.625 -11.039 8.906 1 48.44 14 TYR B O 1
ATOM 1429 N N . SER B 1 15 ? -38.375 -11.227 7.027 1 45.25 15 SER B N 1
ATOM 1430 C CA . SER B 1 15 ? -37.344 -12.203 6.664 1 45.25 15 SER B CA 1
ATOM 1431 C C . SER B 1 15 ? -36.094 -11.516 6.129 1 45.25 15 SER B C 1
ATOM 1433 O O . SER B 1 15 ? -36.125 -10.852 5.094 1 45.25 15 SER B O 1
ATOM 1435 N N . CYS B 1 16 ? -35.25 -11.039 6.961 1 44.94 16 CYS B N 1
ATOM 1436 C CA . CYS B 1 16 ? -33.906 -10.617 6.559 1 44.94 16 CYS B CA 1
ATOM 1437 C C . CYS B 1 16 ? -33.25 -11.641 5.629 1 44.94 16 CYS B C 1
ATOM 1439 O O . CYS B 1 16 ? -33.188 -12.828 5.953 1 44.94 16 CYS B O 1
ATOM 1441 N N . ASN B 1 17 ? -33.344 -11.57 4.309 1 44.25 17 ASN B N 1
ATOM 1442 C CA . ASN B 1 17 ? -32.531 -12.258 3.309 1 44.25 17 ASN B CA 1
ATOM 1443 C C . ASN B 1 17 ? -31.062 -12.328 3.723 1 44.25 17 ASN B C 1
ATOM 1445 O O . ASN B 1 17 ? -30.375 -11.312 3.752 1 44.25 17 ASN B O 1
ATOM 1449 N N . ASP B 1 18 ? -30.688 -13.109 4.75 1 47.53 18 ASP B N 1
ATOM 1450 C CA . ASP B 1 18 ? -29.266 -13.391 4.875 1 47.53 18 ASP B CA 1
ATOM 1451 C C . ASP B 1 18 ? -28.656 -13.727 3.52 1 47.53 18 ASP B C 1
ATOM 1453 O O . ASP B 1 18 ? -28.797 -14.852 3.025 1 47.53 18 ASP B O 1
ATOM 1457 N N . GLY B 1 19 ? -28.812 -12.852 2.486 1 41.59 19 GLY B N 1
ATOM 1458 C CA . GLY B 1 19 ? -28.078 -13.062 1.248 1 41.59 19 GLY B CA 1
ATOM 1459 C C . GLY B 1 19 ? -26.688 -13.648 1.465 1 41.59 19 GLY B C 1
ATOM 1460 O O . GLY B 1 19 ? -25.719 -12.914 1.655 1 41.59 19 GLY B O 1
ATOM 1461 N N . ASP B 1 20 ? -26.547 -14.781 1.958 1 51.44 20 ASP B N 1
ATOM 1462 C CA . ASP B 1 20 ? -25.281 -15.5 1.938 1 51.44 20 ASP B CA 1
ATOM 1463 C C . ASP B 1 20 ? -24.625 -15.422 0.561 1 51.44 20 ASP B C 1
ATOM 1465 O O . ASP B 1 20 ? -25.234 -15.805 -0.443 1 51.44 20 ASP B O 1
ATOM 1469 N N . LEU B 1 21 ? -23.844 -14.383 0.247 1 50.72 21 LEU B N 1
ATOM 1470 C CA . LEU B 1 21 ? -23.094 -14.328 -1.007 1 50.72 21 LEU B CA 1
ATOM 1471 C C . LEU B 1 21 ? -22.375 -15.648 -1.271 1 50.72 21 LEU B C 1
ATOM 1473 O O . LEU B 1 21 ? -21.562 -16.094 -0.457 1 50.72 21 LEU B O 1
ATOM 1477 N N . THR B 1 22 ? -23.031 -16.688 -1.896 1 56.09 22 THR B N 1
ATOM 1478 C CA . THR B 1 22 ? -22.422 -17.906 -2.4 1 56.09 22 THR B CA 1
ATOM 1479 C C . THR B 1 22 ? -21.578 -17.625 -3.643 1 56.09 22 THR B C 1
ATOM 1481 O O . THR B 1 22 ? -22.094 -17.094 -4.633 1 56.09 22 THR B O 1
ATOM 1484 N N . ILE B 1 23 ? -20.297 -17.266 -3.357 1 60.62 23 ILE B N 1
ATOM 1485 C CA . ILE B 1 23 ? -19.422 -17.172 -4.523 1 60.62 23 ILE B CA 1
ATOM 1486 C C . ILE B 1 23 ? -19.453 -18.5 -5.293 1 60.62 23 ILE B C 1
ATOM 1488 O O . ILE B 1 23 ? -19.062 -19.531 -4.762 1 60.62 23 ILE B O 1
ATOM 1492 N N . GLU B 1 24 ? -20.188 -18.641 -6.402 1 61.62 24 GLU B N 1
ATOM 1493 C CA . GLU B 1 24 ? -20.312 -19.891 -7.156 1 61.62 24 GLU B CA 1
ATOM 1494 C C . GLU B 1 24 ? -19.016 -20.188 -7.922 1 61.62 24 GLU B C 1
ATOM 1496 O O . GLU B 1 24 ? -18.531 -21.328 -7.891 1 61.62 24 GLU B O 1
ATOM 1501 N N . THR B 1 25 ? -18.562 -19.125 -8.734 1 70.44 25 THR B N 1
ATOM 1502 C CA . THR B 1 25 ? -17.406 -19.406 -9.578 1 70.44 25 THR B CA 1
ATOM 1503 C C . THR B 1 25 ? -16.453 -18.203 -9.578 1 70.44 25 THR B C 1
ATOM 1505 O O . THR B 1 25 ? -16.891 -17.062 -9.648 1 70.44 25 THR B O 1
ATOM 1508 N N . ILE B 1 26 ? -15.258 -18.422 -9.227 1 78.31 26 ILE B N 1
ATOM 1509 C CA . ILE B 1 26 ? -14.18 -17.453 -9.398 1 78.31 26 ILE B CA 1
ATOM 1510 C C . ILE B 1 26 ? -13.508 -17.672 -10.758 1 78.31 26 ILE B C 1
ATOM 1512 O O . ILE B 1 26 ? -12.891 -18.703 -10.992 1 78.31 26 ILE B O 1
ATOM 1516 N N . ASP B 1 27 ? -13.852 -16.828 -11.695 1 82.62 27 ASP B N 1
ATOM 1517 C CA . ASP B 1 27 ? -13.305 -17 -13.039 1 82.62 27 ASP B CA 1
ATOM 1518 C C . ASP B 1 27 ? -12.43 -15.805 -13.422 1 82.62 27 ASP B C 1
ATOM 1520 O O . ASP B 1 27 ? -12.93 -14.695 -13.625 1 82.62 27 ASP B O 1
ATOM 1524 N N . PHE B 1 28 ? -11.078 -16.109 -13.617 1 89.44 28 PHE B N 1
ATOM 1525 C CA . PHE B 1 28 ? -10.125 -15.078 -14.023 1 89.44 28 PHE B CA 1
ATOM 1526 C C . PHE B 1 28 ? -9.32 -15.539 -15.227 1 89.44 28 PHE B C 1
ATOM 1528 O O . PHE B 1 28 ? -8.234 -15.016 -15.492 1 89.44 28 PHE B O 1
ATOM 1535 N N . ASP B 1 29 ? -9.703 -16.547 -15.938 1 82.94 29 ASP B N 1
ATOM 1536 C CA . ASP B 1 29 ? -8.953 -17.188 -17.016 1 82.94 29 ASP B CA 1
ATOM 1537 C C . ASP B 1 29 ? -8.547 -16.188 -18.078 1 82.94 29 ASP B C 1
ATOM 1539 O O . ASP B 1 29 ? -7.434 -16.234 -18.594 1 82.94 29 ASP B O 1
ATOM 1543 N N . ASP B 1 30 ? -9.391 -15.281 -18.484 1 87.19 30 ASP B N 1
ATOM 1544 C CA . ASP B 1 30 ? -9.086 -14.367 -19.578 1 87.19 30 ASP B CA 1
ATOM 1545 C C . ASP B 1 30 ? -8.656 -13 -19.062 1 87.19 30 ASP B C 1
ATOM 1547 O O . ASP B 1 30 ? -8.812 -11.984 -19.75 1 87.19 30 ASP B O 1
ATOM 1551 N N . ILE B 1 31 ? -8.109 -13.055 -17.922 1 93.81 31 ILE B N 1
ATOM 1552 C CA . ILE B 1 31 ? -7.672 -11.797 -17.312 1 93.81 31 ILE B CA 1
ATOM 1553 C C . ILE B 1 31 ? -6.148 -11.789 -17.188 1 93.81 31 ILE B C 1
ATOM 1555 O O . ILE B 1 31 ? -5.551 -12.766 -16.75 1 93.81 31 ILE B O 1
ATOM 1559 N N . ASP B 1 32 ? -5.531 -10.758 -17.594 1 95.19 32 ASP B N 1
ATOM 1560 C CA . ASP B 1 32 ? -4.082 -10.625 -17.5 1 95.19 32 ASP B CA 1
ATOM 1561 C C . ASP B 1 32 ? -3.635 -10.406 -16.062 1 95.19 32 ASP B C 1
ATOM 1563 O O . ASP B 1 32 ? -4.348 -9.781 -15.273 1 95.19 32 ASP B O 1
ATOM 1567 N N . ILE B 1 33 ? -2.475 -10.898 -15.766 1 97.38 33 ILE B N 1
ATOM 1568 C CA . ILE B 1 33 ? -1.822 -10.656 -14.484 1 97.38 33 ILE B CA 1
ATOM 1569 C C . ILE B 1 33 ? -1.379 -9.195 -14.398 1 97.38 33 ILE B C 1
ATOM 1571 O O . ILE B 1 33 ? -0.917 -8.625 -15.383 1 97.38 33 ILE B O 1
ATOM 1575 N N . ASP B 1 34 ? -1.571 -8.602 -13.188 1 98.31 34 ASP B N 1
ATOM 1576 C CA . ASP B 1 34 ? -1.106 -7.242 -12.938 1 98.31 34 ASP B CA 1
ATOM 1577 C C . ASP B 1 34 ? -0.168 -7.199 -11.734 1 98.31 34 ASP B C 1
ATOM 1579 O O . ASP B 1 34 ? -0.107 -8.148 -10.953 1 98.31 34 ASP B O 1
ATOM 1583 N N . TYR B 1 35 ? 0.603 -6.215 -11.625 1 98.75 35 TYR B N 1
ATOM 1584 C CA . TYR B 1 35 ? 1.56 -5.926 -10.562 1 98.75 35 TYR B CA 1
ATOM 1585 C C . TYR B 1 35 ? 1.836 -4.43 -10.469 1 98.75 35 TYR B C 1
ATOM 1587 O O . TYR B 1 35 ? 1.435 -3.662 -11.352 1 98.75 35 TYR B O 1
ATOM 1595 N N . CYS B 1 36 ? 2.504 -3.963 -9.477 1 98.44 36 CYS B N 1
ATOM 1596 C CA . CYS B 1 36 ? 2.604 -2.529 -9.219 1 98.44 36 CYS B CA 1
ATOM 1597 C C . CYS B 1 36 ? 3.928 -1.976 -9.734 1 98.44 36 CYS B C 1
ATOM 1599 O O . CYS B 1 36 ? 4.027 -0.792 -10.062 1 98.44 36 CYS B O 1
ATOM 1601 N N . GLU B 1 37 ? 4.965 -2.791 -9.758 1 97.19 37 GLU B N 1
ATOM 1602 C CA . GLU B 1 37 ? 6.285 -2.324 -10.172 1 97.19 37 GLU B CA 1
ATOM 1603 C C . GLU B 1 37 ? 6.324 -2.049 -11.672 1 97.19 37 GLU B C 1
ATOM 1605 O O . GLU B 1 37 ? 5.543 -2.621 -12.438 1 97.19 37 GLU B O 1
ATOM 1610 N N . THR B 1 38 ? 7.305 -1.136 -12.023 1 97.31 38 THR B N 1
ATOM 1611 C CA . THR B 1 38 ? 7.496 -0.875 -13.445 1 97.31 38 THR B CA 1
ATOM 1612 C C . THR B 1 38 ? 7.887 -2.152 -14.18 1 97.31 38 THR B C 1
ATOM 1614 O O . THR B 1 38 ? 7.457 -2.379 -15.312 1 97.31 38 THR B O 1
ATOM 1617 N N . THR B 1 39 ? 8.727 -2.906 -13.547 1 97.75 39 THR B N 1
ATOM 1618 C CA . THR B 1 39 ? 9.141 -4.203 -14.07 1 97.75 39 THR B CA 1
ATOM 1619 C C . THR B 1 39 ? 9.148 -5.254 -12.969 1 97.75 39 THR B C 1
ATOM 1621 O O . THR B 1 39 ? 9.469 -4.953 -11.82 1 97.75 39 THR B O 1
ATOM 1624 N N . VAL B 1 40 ? 8.781 -6.422 -13.445 1 98.75 40 VAL B N 1
ATOM 1625 C CA . VAL B 1 40 ? 8.836 -7.539 -12.508 1 98.75 40 VAL B CA 1
ATOM 1626 C C . VAL B 1 40 ? 10.289 -7.945 -12.273 1 98.75 40 VAL B C 1
ATOM 1628 O O . VAL B 1 40 ? 11.086 -8.016 -13.211 1 98.75 40 VAL B O 1
ATOM 1631 N N . THR B 1 41 ? 10.672 -8.117 -11.039 1 98.75 41 THR B N 1
ATOM 1632 C CA . THR B 1 41 ? 12 -8.602 -10.664 1 98.75 41 THR B CA 1
ATOM 1633 C C . THR B 1 41 ? 11.891 -9.828 -9.766 1 98.75 41 THR B C 1
ATOM 1635 O O . THR B 1 41 ? 10.789 -10.258 -9.414 1 98.75 41 THR B O 1
ATOM 1638 N N . THR B 1 42 ? 13.031 -10.375 -9.414 1 98.75 42 THR B N 1
ATOM 1639 C CA . THR B 1 42 ? 13.062 -11.539 -8.539 1 98.75 42 THR B CA 1
ATOM 1640 C C . THR B 1 42 ? 12.578 -11.172 -7.133 1 98.75 42 THR B C 1
ATOM 1642 O O . THR B 1 42 ? 12.297 -12.055 -6.32 1 98.75 42 THR B O 1
ATOM 1645 N N . SER B 1 43 ? 12.422 -9.914 -6.859 1 98.56 43 SER B N 1
ATOM 1646 C CA . SER B 1 43 ? 11.977 -9.477 -5.539 1 98.56 43 SER B CA 1
ATOM 1647 C C . SER B 1 43 ? 10.484 -9.172 -5.527 1 98.56 43 SER B C 1
ATOM 1649 O O . SER B 1 43 ? 9.914 -8.867 -4.477 1 98.56 43 SER B O 1
ATOM 1651 N N . THR B 1 44 ? 9.844 -9.234 -6.688 1 98.81 44 THR B N 1
ATOM 1652 C CA . THR B 1 44 ? 8.414 -8.961 -6.758 1 98.81 44 THR B CA 1
ATOM 1653 C C . THR B 1 44 ? 7.625 -10.023 -5.996 1 98.81 44 THR B C 1
ATOM 1655 O O . THR B 1 44 ? 7.852 -11.219 -6.176 1 98.81 44 THR B O 1
ATOM 1658 N N . THR B 1 45 ? 6.629 -9.578 -5.18 1 98.81 45 THR B N 1
ATOM 1659 C CA . THR B 1 45 ? 5.965 -10.539 -4.309 1 98.81 45 THR B CA 1
ATOM 1660 C C . THR B 1 45 ? 4.449 -10.469 -4.488 1 98.81 45 THR B C 1
ATOM 1662 O O . THR B 1 45 ? 3.727 -11.359 -4.035 1 98.81 45 THR B O 1
ATOM 1665 N N . LEU B 1 46 ? 3.938 -9.438 -5.094 1 98.88 46 LEU B N 1
ATOM 1666 C CA . LEU B 1 46 ? 2.496 -9.258 -5.211 1 98.88 46 LEU B CA 1
ATOM 1667 C C . LEU B 1 46 ? 2.061 -9.273 -6.672 1 98.88 46 LEU B C 1
ATOM 1669 O O . LEU B 1 46 ? 2.57 -8.5 -7.484 1 98.88 46 LEU B O 1
ATOM 1673 N N . PHE B 1 47 ? 1.135 -10.117 -7.004 1 98.88 47 PHE B N 1
ATOM 1674 C CA . PHE B 1 47 ? 0.45 -10.188 -8.289 1 98.88 47 PHE B CA 1
ATOM 1675 C C . PHE B 1 47 ? -1.062 -10.211 -8.094 1 98.88 47 PHE B C 1
ATOM 1677 O O . PHE B 1 47 ? -1.559 -10.734 -7.098 1 98.88 47 PHE B O 1
ATOM 1684 N N . PHE B 1 48 ? -1.711 -9.609 -9.062 1 98.69 48 PHE B N 1
ATOM 1685 C CA . PHE B 1 48 ? -3.162 -9.641 -8.914 1 98.69 48 PHE B CA 1
ATOM 1686 C C . PHE B 1 48 ? -3.846 -9.594 -10.273 1 98.69 48 PHE B C 1
ATOM 1688 O O . PHE B 1 48 ? -3.236 -9.195 -11.273 1 98.69 48 PHE B O 1
ATOM 1695 N N . LYS B 1 49 ? -5.039 -10.133 -10.344 1 96.88 49 LYS B N 1
ATOM 1696 C CA . LYS B 1 49 ? -5.969 -10.031 -11.469 1 96.88 49 LYS B CA 1
ATOM 1697 C C . LYS B 1 49 ? -7.258 -9.328 -11.047 1 96.88 49 LYS B C 1
ATOM 1699 O O . LYS B 1 49 ? -7.777 -9.57 -9.961 1 96.88 49 LYS B O 1
ATOM 1704 N N . ILE B 1 50 ? -7.641 -8.461 -11.875 1 97.75 50 ILE B N 1
ATOM 1705 C CA . ILE B 1 50 ? -8.859 -7.707 -11.586 1 97.75 50 ILE B CA 1
ATOM 1706 C C . ILE B 1 50 ? -9.898 -7.977 -12.672 1 97.75 50 ILE B C 1
ATOM 1708 O O . ILE B 1 50 ? -9.602 -7.871 -13.867 1 97.75 50 ILE B O 1
ATOM 1712 N N . ASN B 1 51 ? -11.055 -8.383 -12.289 1 95.38 51 ASN B N 1
ATOM 1713 C CA . ASN B 1 51 ? -12.211 -8.57 -13.156 1 95.38 51 ASN B CA 1
ATOM 1714 C C . ASN B 1 51 ? -13.438 -7.828 -12.633 1 95.38 51 ASN B C 1
ATOM 1716 O O . ASN B 1 51 ? -14.211 -8.367 -11.844 1 95.38 51 ASN B O 1
ATOM 1720 N N . GLY B 1 52 ? -13.594 -6.551 -13.18 1 96.81 52 GLY B N 1
ATOM 1721 C CA . GLY B 1 52 ? -14.664 -5.723 -12.656 1 96.81 52 GLY B CA 1
ATOM 1722 C C . GLY B 1 52 ? -14.508 -5.418 -11.172 1 96.81 52 GLY B C 1
ATOM 1723 O O . GLY B 1 52 ? -13.539 -4.777 -10.766 1 96.81 52 GLY B O 1
ATOM 1724 N N . ASN B 1 53 ? -15.461 -5.918 -10.383 1 97.19 53 ASN B N 1
ATOM 1725 C CA . ASN B 1 53 ? -15.43 -5.68 -8.945 1 97.19 53 ASN B CA 1
ATOM 1726 C C . ASN B 1 53 ? -14.789 -6.848 -8.195 1 97.19 53 ASN B C 1
ATOM 1728 O O . ASN B 1 53 ? -15.023 -7.023 -7 1 97.19 53 ASN B O 1
ATOM 1732 N N . GLU B 1 54 ? -14.055 -7.664 -8.852 1 95.25 54 GLU B N 1
ATOM 1733 C CA . GLU B 1 54 ? -13.406 -8.812 -8.227 1 95.25 54 GLU B CA 1
ATOM 1734 C C . GLU B 1 54 ? -11.898 -8.781 -8.445 1 95.25 54 GLU B C 1
ATOM 1736 O O . GLU B 1 54 ? -11.422 -8.25 -9.461 1 95.25 54 GLU B O 1
ATOM 1741 N N . ALA B 1 55 ? -11.234 -9.359 -7.473 1 96.38 55 ALA B N 1
ATOM 1742 C CA . ALA B 1 55 ? -9.789 -9.492 -7.629 1 96.38 55 ALA B CA 1
ATOM 1743 C C . ALA B 1 55 ? -9.305 -10.836 -7.094 1 96.38 55 ALA B C 1
ATOM 1745 O O . ALA B 1 55 ? -9.828 -11.344 -6.105 1 96.38 55 ALA B O 1
ATOM 1746 N N . LEU B 1 56 ? -8.406 -11.398 -7.766 1 95.88 56 LEU B N 1
ATOM 1747 C CA . LEU B 1 56 ? -7.617 -12.539 -7.312 1 95.88 56 LEU B CA 1
ATOM 1748 C C . LEU B 1 56 ? -6.176 -12.125 -7.039 1 95.88 56 LEU B C 1
ATOM 1750 O O . LEU B 1 56 ? -5.484 -11.633 -7.934 1 95.88 56 LEU B O 1
ATOM 1754 N N . ILE B 1 57 ? -5.754 -12.297 -5.824 1 97.69 57 ILE B N 1
ATOM 1755 C CA . ILE B 1 57 ? -4.5 -11.734 -5.328 1 97.69 57 ILE B CA 1
ATOM 1756 C C . ILE B 1 57 ? -3.531 -12.859 -4.98 1 97.69 57 ILE B C 1
ATOM 1758 O O . ILE B 1 57 ? -3.861 -13.75 -4.195 1 97.69 57 ILE B O 1
ATOM 1762 N N . LEU B 1 58 ? -2.395 -12.844 -5.547 1 98.12 58 LEU B N 1
ATOM 1763 C CA . LEU B 1 58 ? -1.343 -13.82 -5.293 1 98.12 58 LEU B CA 1
ATOM 1764 C C . LEU B 1 58 ? -0.116 -13.148 -4.684 1 98.12 58 LEU B C 1
ATOM 1766 O O . LEU B 1 58 ? 0.398 -12.172 -5.227 1 98.12 58 LEU B O 1
ATOM 1770 N N . THR B 1 59 ? 0.278 -13.602 -3.551 1 98.81 59 THR B N 1
ATOM 1771 C CA . THR B 1 59 ? 1.559 -13.18 -2.992 1 98.81 59 THR B CA 1
ATOM 1772 C C . THR B 1 59 ? 2.525 -14.359 -2.91 1 98.81 59 THR B C 1
ATOM 1774 O O . THR B 1 59 ? 2.125 -15.477 -2.576 1 98.81 59 THR B O 1
ATOM 1777 N N . ILE B 1 60 ? 3.674 -14.156 -3.293 1 98.88 60 ILE B N 1
ATOM 1778 C CA . ILE B 1 60 ? 4.75 -15.133 -3.168 1 98.88 60 ILE B CA 1
ATOM 1779 C C . ILE B 1 60 ? 5.934 -14.508 -2.438 1 98.88 60 ILE B C 1
ATOM 1781 O O . ILE B 1 60 ? 6.051 -13.281 -2.369 1 98.88 60 ILE B O 1
ATOM 1785 N N . ALA B 1 61 ? 6.801 -15.375 -1.888 1 98.69 61 ALA B N 1
ATOM 1786 C CA . ALA B 1 61 ? 7.977 -14.867 -1.181 1 98.69 61 ALA B CA 1
ATOM 1787 C C . ALA B 1 61 ? 8.953 -14.203 -2.146 1 98.69 61 ALA B C 1
ATOM 1789 O O . ALA B 1 61 ? 9.07 -14.617 -3.303 1 98.69 61 ALA B O 1
ATOM 1790 N N . SER B 1 62 ? 9.586 -13.133 -1.646 1 98.62 62 SER B N 1
ATOM 1791 C CA . SER B 1 62 ? 10.695 -12.578 -2.412 1 98.62 62 SER B CA 1
ATOM 1792 C C . SER B 1 62 ? 11.719 -13.648 -2.764 1 98.62 62 SER B C 1
ATOM 1794 O O . SER B 1 62 ? 12.055 -14.492 -1.929 1 98.62 62 SER B O 1
ATOM 1796 N N . GLY B 1 63 ? 12.188 -13.609 -3.932 1 98.56 63 GLY B N 1
ATOM 1797 C CA . GLY B 1 63 ? 13.172 -14.586 -4.359 1 98.56 63 GLY B CA 1
ATOM 1798 C C . GLY B 1 63 ? 12.555 -15.836 -4.961 1 98.56 63 GLY B C 1
ATOM 1799 O O . GLY B 1 63 ? 13.266 -16.719 -5.441 1 98.56 63 GLY B O 1
ATOM 1800 N N . THR B 1 64 ? 11.25 -16 -4.902 1 98.75 64 THR B N 1
ATOM 1801 C CA . THR B 1 64 ? 10.578 -17.141 -5.5 1 98.75 64 THR B CA 1
ATOM 1802 C C . THR B 1 64 ? 10.797 -17.172 -7.012 1 98.75 64 THR B C 1
ATOM 1804 O O . THR B 1 64 ? 11.023 -18.234 -7.59 1 98.75 64 THR B O 1
ATOM 1807 N N . LEU B 1 65 ? 10.633 -16.016 -7.668 1 98.81 65 LEU B N 1
ATOM 1808 C CA . LEU B 1 65 ? 11.023 -15.914 -9.07 1 98.81 65 LEU B CA 1
ATOM 1809 C C . LEU B 1 65 ? 12.539 -15.922 -9.211 1 98.81 65 LEU B C 1
ATOM 1811 O O . LEU B 1 65 ? 13.227 -15.055 -8.664 1 98.81 65 LEU B O 1
ATOM 1815 N N . LYS B 1 66 ? 13.023 -16.859 -9.891 1 98.38 66 LYS B N 1
ATOM 1816 C CA . LYS B 1 66 ? 14.469 -16.984 -10.07 1 98.38 66 LYS B CA 1
ATOM 1817 C C . LYS B 1 66 ? 14.875 -16.703 -11.508 1 98.38 66 LYS B C 1
ATOM 1819 O O . LYS B 1 66 ? 14.203 -17.109 -12.445 1 98.38 66 LYS B O 1
ATOM 1824 N N . ASN B 1 67 ? 15.977 -15.961 -11.664 1 98.38 67 ASN B N 1
ATOM 1825 C CA . ASN B 1 67 ? 16.547 -15.773 -12.992 1 98.38 67 ASN B CA 1
ATOM 1826 C C . ASN B 1 67 ? 17.422 -16.953 -13.406 1 98.38 67 ASN B C 1
ATOM 1828 O O . ASN B 1 67 ? 18.609 -16.797 -13.695 1 98.38 67 ASN B O 1
ATOM 1832 N N . GLU B 1 68 ? 16.844 -18.047 -13.391 1 98.19 68 GLU B N 1
ATOM 1833 C CA . GLU B 1 68 ? 17.406 -19.328 -13.789 1 98.19 68 GLU B CA 1
ATOM 1834 C C . GLU B 1 68 ? 16.328 -20.266 -14.305 1 98.19 68 GLU B C 1
ATOM 1836 O O . GLU B 1 68 ? 15.266 -20.406 -13.688 1 98.19 68 GLU B O 1
ATOM 1841 N N . ALA B 1 69 ? 16.625 -20.875 -15.477 1 98.38 69 ALA B N 1
ATOM 1842 C CA . ALA B 1 69 ? 15.648 -21.812 -16.016 1 98.38 69 ALA B CA 1
ATOM 1843 C C . ALA B 1 69 ? 15.305 -22.891 -14.992 1 98.38 69 ALA B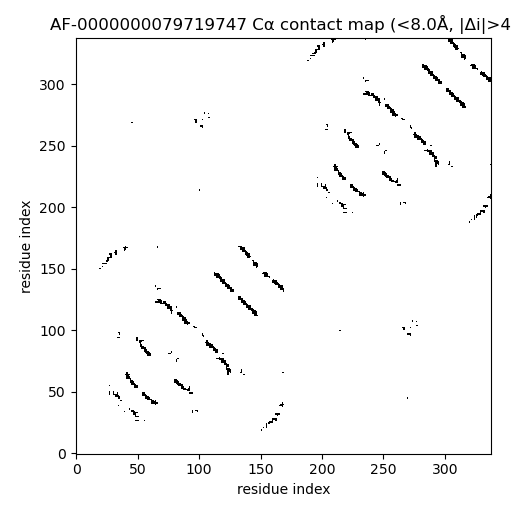 C 1
ATOM 1845 O O . ALA B 1 69 ? 16.188 -23.406 -14.305 1 98.38 69 ALA B O 1
ATOM 1846 N N . SER B 1 70 ? 14.07 -23.188 -14.82 1 98.38 70 SER B N 1
ATOM 1847 C CA . SER B 1 70 ? 13.672 -24.234 -13.883 1 98.38 70 SER B CA 1
ATOM 1848 C C . SER B 1 70 ? 13.734 -25.609 -14.539 1 98.38 70 SER B C 1
ATOM 1850 O O . SER B 1 70 ? 13.688 -25.734 -15.766 1 98.38 70 SER B O 1
ATOM 1852 N N . ASP B 1 71 ? 13.969 -26.656 -13.68 1 96.62 71 ASP B N 1
ATOM 1853 C CA . ASP B 1 71 ? 13.836 -28.031 -14.117 1 96.62 71 ASP B CA 1
ATOM 1854 C C . ASP B 1 71 ? 12.383 -28.5 -14.023 1 96.62 71 ASP B C 1
ATOM 1856 O O . ASP B 1 71 ? 12 -29.172 -13.055 1 96.62 71 ASP B O 1
ATOM 1860 N N . GLY B 1 72 ? 11.539 -28.125 -14.945 1 96.81 72 GLY B N 1
ATOM 1861 C CA . GLY B 1 72 ? 10.109 -28.391 -14.906 1 96.81 72 GLY B CA 1
ATOM 1862 C C . GLY B 1 72 ? 9.352 -27.438 -14 1 96.81 72 GLY B C 1
ATOM 1863 O O . GLY B 1 72 ? 9.797 -26.328 -13.75 1 96.81 72 GLY B O 1
ATOM 1864 N N . GLU B 1 73 ? 8.227 -27.922 -13.68 1 96.38 73 GLU B N 1
ATOM 1865 C CA . GLU B 1 73 ? 7.359 -27.125 -12.812 1 96.38 73 GLU B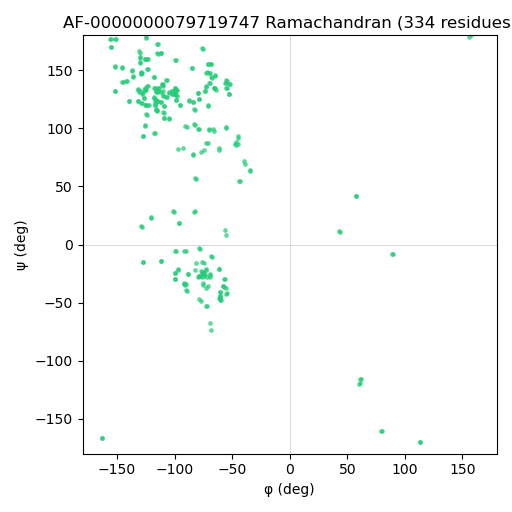 CA 1
ATOM 1866 C C . GLU B 1 73 ? 7.812 -27.219 -11.352 1 96.38 73 GLU B C 1
ATOM 1868 O O . GLU B 1 73 ? 8.062 -28.297 -10.836 1 96.38 73 GLU B O 1
ATOM 1873 N N . VAL B 1 74 ? 8.055 -26.078 -10.719 1 98.31 74 VAL B N 1
ATOM 1874 C CA . VAL B 1 74 ? 8.398 -26.016 -9.297 1 98.31 74 VAL B CA 1
ATOM 1875 C C . VAL B 1 74 ? 7.16 -25.672 -8.477 1 98.31 74 VAL B C 1
ATOM 1877 O O . VAL B 1 74 ? 6.43 -24.734 -8.805 1 98.31 74 VAL B O 1
ATOM 1880 N N . GLU B 1 75 ? 6.953 -26.406 -7.445 1 97.75 75 GLU B N 1
ATOM 1881 C CA . GLU B 1 75 ? 5.738 -26.281 -6.645 1 97.75 75 GLU B CA 1
ATOM 1882 C C . GLU B 1 75 ? 5.992 -25.453 -5.391 1 97.75 75 GLU B C 1
ATOM 1884 O O . GLU B 1 75 ? 6.973 -25.672 -4.676 1 97.75 75 GLU B O 1
ATOM 1889 N N . TYR B 1 76 ? 5.078 -24.547 -5.141 1 98.38 76 TYR B N 1
ATOM 1890 C CA . TYR B 1 76 ? 5.035 -23.75 -3.926 1 98.38 76 TYR B CA 1
ATOM 1891 C C . TYR B 1 76 ? 3.678 -23.875 -3.242 1 98.38 76 TYR B C 1
ATOM 1893 O O . TYR B 1 76 ? 2.707 -23.234 -3.656 1 98.38 76 TYR B O 1
ATOM 1901 N N . PRO B 1 77 ? 3.582 -24.641 -2.201 1 97.88 77 PRO B N 1
ATOM 1902 C CA . PRO B 1 77 ? 2.297 -24.812 -1.524 1 97.88 77 PRO B CA 1
ATOM 1903 C C . PRO B 1 77 ? 1.773 -23.531 -0.895 1 97.88 77 PRO B C 1
ATOM 1905 O O . PRO B 1 77 ? 2.562 -22.688 -0.456 1 97.88 77 PRO B O 1
ATOM 1908 N N . ILE B 1 78 ? 0.451 -23.406 -0.93 1 96.25 78 ILE B N 1
ATOM 1909 C CA . ILE B 1 78 ? -0.184 -22.344 -0.167 1 96.25 78 ILE B CA 1
ATOM 1910 C C . ILE B 1 78 ? 0.282 -22.391 1.286 1 96.25 78 ILE B C 1
ATOM 1912 O O . ILE B 1 78 ? 0.309 -23.469 1.896 1 96.25 78 ILE B O 1
ATOM 1916 N N . SER B 1 79 ? 0.706 -21.25 1.735 1 97.62 79 SER B N 1
ATOM 1917 C CA . SER B 1 79 ? 1.312 -21.125 3.057 1 97.62 79 SER B CA 1
ATOM 1918 C C . SER B 1 79 ? 1.337 -19.656 3.51 1 97.62 79 SER B C 1
ATOM 1920 O O . SER B 1 79 ? 0.616 -18.828 2.963 1 97.62 79 SER B O 1
ATOM 1922 N N . THR B 1 80 ? 2.117 -19.391 4.562 1 96.19 80 THR B N 1
ATOM 1923 C CA . THR B 1 80 ? 2.262 -18.016 5.039 1 96.19 80 THR B CA 1
ATOM 1924 C C . THR B 1 80 ? 3.047 -17.172 4.035 1 96.19 80 THR B C 1
ATOM 1926 O O . THR B 1 80 ? 2.893 -15.953 3.988 1 96.19 80 THR B O 1
ATOM 1929 N N . SER B 1 81 ? 3.906 -17.828 3.23 1 97.69 81 SER B N 1
ATOM 1930 C CA . SER B 1 81 ? 4.762 -17.109 2.293 1 97.69 81 SER B CA 1
ATOM 1931 C C . SER B 1 81 ? 4.152 -17.078 0.896 1 97.69 81 SER B C 1
ATOM 1933 O O . SER B 1 81 ? 4.617 -16.344 0.023 1 97.69 81 SER B O 1
ATOM 1935 N N . THR B 1 82 ? 3.283 -17.984 0.631 1 98.5 82 THR B N 1
ATOM 1936 C CA . THR B 1 82 ? 2.539 -18.078 -0.62 1 98.5 82 THR B CA 1
ATOM 1937 C C . THR B 1 82 ? 1.036 -18.078 -0.356 1 98.5 82 THR B C 1
ATOM 1939 O O . THR B 1 82 ? 0.488 -19.062 0.146 1 98.5 82 THR B O 1
ATOM 1942 N N . THR B 1 83 ? 0.385 -16.984 -0.775 1 97.44 83 THR B N 1
ATOM 1943 C CA . THR B 1 83 ? -1.038 -16.906 -0.466 1 97.44 83 THR B CA 1
ATOM 1944 C C . THR B 1 83 ? -1.846 -16.578 -1.719 1 97.44 83 THR B C 1
ATOM 1946 O O . THR B 1 83 ? -1.321 -15.992 -2.67 1 97.44 83 THR B O 1
ATOM 1949 N N . LEU B 1 84 ? -3.014 -17.062 -1.778 1 95.5 84 LEU B N 1
ATOM 1950 C CA . LEU B 1 84 ? -4.012 -16.734 -2.791 1 95.5 84 LEU B CA 1
ATOM 1951 C C . LEU B 1 84 ? -5.312 -16.281 -2.145 1 95.5 84 LEU B C 1
ATOM 1953 O O . LEU B 1 84 ? -5.91 -17 -1.352 1 95.5 84 LEU B O 1
ATOM 1957 N N . THR B 1 85 ? -5.699 -15.047 -2.477 1 94.75 85 THR B N 1
ATOM 1958 C CA . THR B 1 85 ? -6.867 -14.438 -1.85 1 94.75 85 THR B CA 1
ATOM 1959 C C . THR B 1 85 ? -7.836 -13.914 -2.906 1 94.75 85 THR B C 1
ATOM 1961 O O . THR B 1 85 ? -7.418 -13.312 -3.896 1 94.75 85 THR B O 1
ATOM 1964 N N . TYR B 1 86 ? -9.055 -14.25 -2.779 1 93.75 86 TYR B N 1
ATOM 1965 C CA . TYR B 1 86 ? -10.133 -13.68 -3.588 1 93.75 86 TYR B CA 1
ATOM 1966 C C . TYR B 1 86 ? -10.859 -12.578 -2.828 1 93.75 86 TYR B C 1
ATOM 1968 O O . TYR B 1 86 ? -11.164 -12.734 -1.643 1 93.75 86 TYR B O 1
ATOM 1976 N N . ARG B 1 87 ? -11.086 -11.43 -3.486 1 94.62 87 ARG B N 1
ATOM 1977 C CA . ARG B 1 87 ? -11.875 -10.344 -2.91 1 94.62 87 ARG B CA 1
ATOM 1978 C C . ARG B 1 87 ? -13.008 -9.938 -3.848 1 94.62 87 ARG B C 1
ATOM 1980 O O . ARG B 1 87 ? -12.82 -9.852 -5.062 1 94.62 87 ARG B O 1
ATOM 1987 N N . ASP B 1 88 ? -14.148 -9.812 -3.295 1 93.62 88 ASP B N 1
ATOM 1988 C CA . ASP B 1 88 ? -15.281 -9.148 -3.932 1 93.62 88 ASP B CA 1
ATOM 1989 C C . ASP B 1 88 ? -15.477 -7.738 -3.379 1 93.62 88 ASP B C 1
ATOM 1991 O O . ASP B 1 88 ? -15.469 -7.535 -2.164 1 93.62 88 ASP B O 1
ATOM 1995 N N . PHE B 1 89 ? -15.648 -6.766 -4.273 1 96.81 89 PHE B N 1
ATOM 1996 C CA . PHE B 1 89 ? -15.68 -5.367 -3.857 1 96.81 89 PHE B CA 1
ATOM 1997 C C . PHE B 1 89 ? -17.078 -4.777 -4.047 1 96.81 89 PHE B C 1
ATOM 1999 O O . PHE B 1 89 ? -17.906 -5.352 -4.754 1 96.81 89 PHE B O 1
ATOM 2006 N N . SER B 1 90 ? -17.297 -3.646 -3.434 1 97.88 90 SER B N 1
ATOM 2007 C CA . SER B 1 90 ? -18.562 -2.939 -3.465 1 97.88 90 SER B CA 1
ATOM 2008 C C . SER B 1 90 ? -18.812 -2.287 -4.82 1 97.88 90 SER B C 1
ATOM 2010 O O . SER B 1 90 ? -19.922 -1.89 -5.137 1 97.88 90 SER B O 1
ATOM 2012 N N . ASP B 1 91 ? -17.75 -2.047 -5.605 1 98.5 91 ASP B N 1
ATOM 2013 C CA . ASP B 1 91 ? -17.766 -1.444 -6.934 1 98.5 91 ASP B CA 1
ATOM 2014 C C . ASP B 1 91 ? -16.531 -1.863 -7.742 1 98.5 91 ASP B C 1
ATOM 2016 O O . ASP B 1 91 ? -15.688 -2.605 -7.246 1 98.5 91 ASP B O 1
ATOM 2020 N N . ASP B 1 92 ? -16.5 -1.431 -8.961 1 98.69 92 ASP B N 1
ATOM 2021 C CA . ASP B 1 92 ? -15.344 -1.749 -9.805 1 98.69 92 ASP B CA 1
ATOM 2022 C C . ASP B 1 92 ? -14.039 -1.314 -9.133 1 98.69 92 ASP B C 1
ATOM 2024 O O . ASP B 1 92 ? -13.977 -0.247 -8.523 1 98.69 92 ASP B O 1
ATOM 2028 N N . VAL B 1 93 ? -13.055 -2.109 -9.273 1 98.44 93 VAL B N 1
ATOM 2029 C CA . VAL B 1 93 ? -11.758 -1.844 -8.656 1 98.44 93 VAL B CA 1
ATOM 2030 C C . VAL B 1 93 ? -10.695 -1.685 -9.742 1 98.44 93 VAL B C 1
ATOM 2032 O O . VAL B 1 93 ? -10.773 -2.318 -10.797 1 98.44 93 VAL B O 1
ATOM 2035 N N . SER B 1 94 ? -9.75 -0.8 -9.523 1 98.56 94 SER B N 1
ATOM 2036 C CA . SER B 1 94 ? -8.609 -0.62 -10.422 1 98.56 94 SER B CA 1
ATOM 2037 C C . SER B 1 94 ? -7.305 -0.996 -9.734 1 98.56 94 SER B C 1
ATOM 2039 O O . SER B 1 94 ? -7.277 -1.237 -8.523 1 98.56 94 SER B O 1
ATOM 2041 N N . SER B 1 95 ? -6.234 -1.015 -10.547 1 98.69 95 SER B N 1
ATOM 2042 C CA . SER B 1 95 ? -4.934 -1.373 -9.992 1 98.69 95 SER B CA 1
ATOM 2043 C C . SER B 1 95 ? -4.508 -0.389 -8.906 1 98.69 95 SER B C 1
ATOM 2045 O O . SER B 1 95 ? -3.689 -0.722 -8.047 1 98.69 95 SER B O 1
ATOM 2047 N N . ASP B 1 96 ? -5.082 0.857 -8.883 1 98.5 96 ASP B N 1
ATOM 2048 C CA . ASP B 1 96 ? -4.773 1.852 -7.855 1 98.5 96 ASP B CA 1
ATOM 2049 C C . ASP B 1 96 ? -5.043 1.3 -6.457 1 98.5 96 ASP B C 1
ATOM 2051 O O . ASP B 1 96 ? -4.379 1.685 -5.496 1 98.5 96 ASP B O 1
ATOM 2055 N N . TYR B 1 97 ? -5.977 0.428 -6.406 1 98.75 97 TYR B N 1
ATOM 2056 C CA . TYR B 1 97 ? -6.309 -0.186 -5.125 1 98.75 97 TYR B CA 1
ATOM 2057 C C . TYR B 1 97 ? -5.094 -0.887 -4.523 1 98.75 97 TYR B C 1
ATOM 2059 O O . TYR B 1 97 ? -4.895 -0.861 -3.309 1 98.75 97 TYR B O 1
ATOM 2067 N N . PHE B 1 98 ? -4.312 -1.45 -5.348 1 98.81 98 PHE B N 1
ATOM 2068 C CA . PHE B 1 98 ? -3.186 -2.244 -4.875 1 98.81 98 PHE B CA 1
ATOM 2069 C C . PHE B 1 98 ? -1.894 -1.437 -4.938 1 98.81 98 PHE B C 1
ATOM 2071 O O . PHE B 1 98 ? -0.957 -1.696 -4.18 1 98.81 98 PHE B O 1
ATOM 2078 N N . CYS B 1 99 ? -1.857 -0.471 -5.785 1 98.44 99 CYS B N 1
ATOM 2079 C CA . CYS B 1 99 ? -0.548 0.055 -6.156 1 98.44 99 CYS B CA 1
ATOM 2080 C C . CYS B 1 99 ? -0.358 1.471 -5.625 1 98.44 99 CYS B C 1
ATOM 2082 O O . CYS B 1 99 ? 0.756 1.996 -5.629 1 98.44 99 CYS B O 1
ATOM 2084 N N . ASP B 1 100 ? -1.439 2.125 -5.188 1 97.88 100 ASP B N 1
ATOM 2085 C CA . ASP B 1 100 ? -1.294 3.488 -4.684 1 97.88 100 ASP B CA 1
ATOM 2086 C C . ASP B 1 100 ? -0.543 3.506 -3.354 1 97.88 100 ASP B C 1
ATOM 2088 O O . ASP B 1 100 ? -0.696 2.594 -2.537 1 97.88 100 ASP B O 1
ATOM 2092 N N . LEU B 1 101 ? 0.211 4.578 -3.154 1 96.56 101 LEU B N 1
ATOM 2093 C CA . LEU B 1 101 ? 0.961 4.77 -1.918 1 96.56 101 LEU B CA 1
ATOM 2094 C C . LEU B 1 101 ? 0.024 4.812 -0.715 1 96.56 101 LEU B C 1
ATOM 2096 O O . LEU B 1 101 ? 0.297 4.188 0.312 1 96.56 101 LEU B O 1
ATOM 2100 N N . ILE B 1 102 ? -1.004 5.559 -0.799 1 97.62 102 ILE B N 1
ATOM 2101 C CA . ILE B 1 102 ? -2.059 5.621 0.206 1 97.62 102 ILE B CA 1
ATOM 2102 C C . ILE B 1 102 ? -3.268 4.812 -0.261 1 97.62 102 ILE B C 1
ATOM 2104 O O . ILE B 1 102 ? -3.76 5.008 -1.375 1 97.62 102 ILE B O 1
ATOM 2108 N N . PRO B 1 103 ? -3.758 3.928 0.6 1 98.56 103 PRO B N 1
ATOM 2109 C CA . PRO B 1 103 ? -4.902 3.125 0.164 1 98.56 103 PRO B CA 1
ATOM 2110 C C . PRO B 1 103 ? -6.086 3.98 -0.291 1 98.56 103 PRO B C 1
ATOM 2112 O O . PRO B 1 103 ? -6.41 4.984 0.351 1 98.56 103 PRO B O 1
ATOM 2115 N N . VAL B 1 104 ? -6.711 3.596 -1.332 1 98.25 104 VAL B N 1
ATOM 2116 C CA . VAL B 1 104 ? -7.914 4.281 -1.787 1 98.25 104 VAL B CA 1
ATOM 2117 C C . VAL B 1 104 ? -9.047 4.051 -0.792 1 98.25 104 VAL B C 1
ATOM 2119 O O . VAL B 1 104 ? -9.047 3.061 -0.059 1 98.25 104 VAL B O 1
ATOM 2122 N N . THR B 1 105 ? -9.953 4.941 -0.779 1 97.69 105 THR B N 1
ATOM 2123 C CA . THR B 1 105 ? -11.031 4.852 0.2 1 97.69 105 THR B CA 1
ATOM 2124 C C . THR B 1 105 ? -12.188 4.012 -0.341 1 97.69 105 THR B C 1
ATOM 2126 O O . THR B 1 105 ? -13.008 3.506 0.428 1 97.69 105 THR B O 1
ATOM 2129 N N . GLU B 1 106 ? -12.273 3.988 -1.67 1 97.19 106 GLU B N 1
ATOM 2130 C CA . GLU B 1 106 ? -13.266 3.188 -2.387 1 97.19 106 GLU B CA 1
ATOM 2131 C C . GLU B 1 106 ? -12.641 2.482 -3.586 1 97.19 106 GLU B C 1
ATOM 2133 O O . GLU B 1 106 ? -11.695 2.996 -4.191 1 97.19 106 GLU B O 1
ATOM 2138 N N . PRO B 1 107 ? -13.164 1.289 -3.963 1 98.25 107 PRO B N 1
ATOM 2139 C CA . PRO B 1 107 ? -14.258 0.565 -3.312 1 98.25 107 PRO B CA 1
ATOM 2140 C C . PRO B 1 107 ? -13.828 -0.123 -2.02 1 98.25 107 PRO B C 1
ATOM 2142 O O . PRO B 1 107 ? -12.641 -0.103 -1.671 1 98.25 107 PRO B O 1
ATOM 2145 N N . THR B 1 108 ? -14.766 -0.593 -1.281 1 98.06 108 THR B N 1
ATOM 2146 C CA . THR B 1 108 ? -14.5 -1.384 -0.086 1 98.06 108 THR B CA 1
ATOM 2147 C C . THR B 1 108 ? -14.648 -2.873 -0.378 1 98.06 108 THR B C 1
ATOM 2149 O O . THR B 1 108 ? -15.289 -3.258 -1.36 1 98.06 108 THR B O 1
ATOM 2152 N N . VAL B 1 109 ? -14.07 -3.693 0.41 1 97.38 109 VAL B N 1
ATOM 2153 C CA . VAL B 1 109 ? -14.156 -5.141 0.253 1 97.38 109 VAL B CA 1
ATOM 2154 C C . VAL B 1 109 ? -15.438 -5.66 0.899 1 97.38 109 VAL B C 1
ATOM 2156 O O . VAL B 1 109 ? -15.672 -5.441 2.09 1 97.38 109 VAL B O 1
ATOM 2159 N N . MET B 1 110 ? -16.219 -6.309 0.143 1 94.56 110 MET B N 1
ATOM 2160 C CA . MET B 1 110 ? -17.469 -6.883 0.639 1 94.56 110 MET B CA 1
ATOM 2161 C C . MET B 1 110 ? -17.25 -8.305 1.15 1 94.56 110 MET B C 1
ATOM 2163 O O . MET B 1 110 ? -17.906 -8.734 2.098 1 94.56 110 MET B O 1
ATOM 2167 N N . GLU B 1 111 ? -16.453 -9 0.459 1 91.19 111 GLU B N 1
ATOM 2168 C CA . GLU B 1 111 ? -16.125 -10.375 0.82 1 91.19 111 GLU B CA 1
ATOM 2169 C C . GLU B 1 111 ? -14.672 -10.703 0.468 1 91.19 111 GLU B C 1
ATOM 2171 O O . GLU B 1 111 ? -14.18 -10.305 -0.588 1 91.19 111 GLU B O 1
ATOM 2176 N N . GLU B 1 112 ? -14.039 -11.43 1.373 1 92.94 112 GLU B N 1
ATOM 2177 C CA . GLU B 1 112 ? -12.688 -11.938 1.166 1 92.94 112 GLU B CA 1
ATOM 2178 C C . GLU B 1 112 ? -12.594 -13.422 1.511 1 92.94 112 GLU B C 1
ATOM 2180 O O . GLU B 1 112 ? -13.133 -13.867 2.533 1 92.94 112 GLU B O 1
ATOM 2185 N N . ILE B 1 113 ? -11.984 -14.109 0.613 1 90.25 113 ILE B N 1
ATOM 2186 C CA . ILE B 1 113 ? -11.742 -15.531 0.849 1 90.25 113 ILE B CA 1
ATOM 2187 C C . ILE B 1 113 ? -10.266 -15.852 0.592 1 90.25 113 ILE B C 1
ATOM 2189 O O . ILE B 1 113 ? -9.703 -15.445 -0.429 1 90.25 113 ILE B O 1
ATOM 2193 N N . GLU B 1 114 ? -9.688 -16.547 1.512 1 91.62 114 GLU B N 1
ATOM 2194 C CA . GLU B 1 114 ? -8.289 -16.953 1.365 1 91.62 114 GLU B CA 1
ATOM 2195 C C . GLU B 1 114 ? -8.18 -18.438 1.072 1 91.62 114 GLU B C 1
ATOM 2197 O O . GLU B 1 114 ? -8.906 -19.25 1.653 1 91.62 114 GLU B O 1
ATOM 2202 N N . ALA B 1 115 ? -7.297 -18.75 0.249 1 91.5 115 ALA B N 1
ATOM 2203 C CA . ALA B 1 115 ? -7.074 -20.172 -0.048 1 91.5 115 ALA B CA 1
ATOM 2204 C C . ALA B 1 115 ? -6.574 -20.906 1.185 1 91.5 115 ALA B C 1
ATOM 2206 O O . ALA B 1 115 ? -5.695 -20.422 1.898 1 91.5 115 ALA B O 1
ATOM 2207 N N . GLU B 1 116 ? -7.184 -22.062 1.401 1 89.38 116 GLU B N 1
ATOM 2208 C CA . GLU B 1 116 ? -6.793 -22.875 2.549 1 89.38 116 GLU B CA 1
ATOM 2209 C C . GLU B 1 116 ? -5.703 -23.875 2.172 1 89.38 116 GLU B C 1
ATOM 2211 O O . GLU B 1 116 ? -4.883 -24.25 3.01 1 89.38 116 GLU B O 1
ATOM 2216 N N . SER B 1 117 ? -5.859 -24.281 0.945 1 90.5 117 SER B N 1
ATOM 2217 C CA . SER B 1 117 ? -4.895 -25.266 0.474 1 90.5 117 SER B CA 1
ATOM 2218 C C . SER B 1 117 ? -4.688 -25.156 -1.033 1 90.5 117 SER B C 1
ATOM 2220 O O . SER B 1 117 ? -5.363 -24.375 -1.706 1 90.5 117 SER B O 1
ATOM 2222 N N . GLY B 1 118 ? -3.725 -26.016 -1.524 1 93.44 118 GLY B N 1
ATOM 2223 C CA . GLY B 1 118 ? -3.328 -25.984 -2.924 1 93.44 118 GLY B CA 1
ATOM 2224 C C . GLY B 1 118 ? -1.9 -25.516 -3.127 1 93.44 118 GLY B C 1
ATOM 2225 O O . GLY B 1 118 ? -1.108 -25.484 -2.184 1 93.44 118 GLY B O 1
ATOM 2226 N N . SER B 1 119 ? -1.59 -25.281 -4.457 1 95.31 119 SER B N 1
ATOM 2227 C CA . SER B 1 119 ? -0.213 -24.906 -4.762 1 95.31 119 SER B CA 1
ATOM 2228 C C . SER B 1 119 ? -0.153 -23.922 -5.922 1 95.31 119 SER B C 1
ATOM 2230 O O . SER B 1 119 ? -1.057 -23.891 -6.762 1 95.31 119 SER B O 1
ATOM 2232 N N . VAL B 1 120 ? 0.876 -23.172 -5.852 1 97.06 120 VAL B N 1
ATOM 2233 C CA . VAL B 1 120 ? 1.316 -22.375 -6.996 1 97.06 120 VAL B CA 1
ATOM 2234 C C . VAL B 1 120 ? 2.459 -23.094 -7.711 1 97.06 120 VAL B C 1
ATOM 2236 O O . VAL B 1 120 ? 3.432 -23.516 -7.078 1 97.06 120 VAL B O 1
ATOM 2239 N N . LEU B 1 121 ? 2.262 -23.312 -8.977 1 97.44 121 LEU B N 1
ATOM 2240 C CA . LEU B 1 121 ? 3.289 -23.922 -9.812 1 97.44 121 LEU B CA 1
ATOM 2241 C C . LEU B 1 121 ? 3.951 -22.875 -10.703 1 97.44 121 LEU B C 1
ATOM 2243 O O . LEU B 1 121 ? 3.264 -22.109 -11.375 1 97.44 121 LEU B O 1
ATOM 2247 N N . ILE B 1 122 ? 5.316 -22.891 -10.688 1 98.5 122 ILE B N 1
ATOM 2248 C CA . ILE B 1 122 ? 6.023 -21.922 -11.508 1 98.5 122 ILE B CA 1
ATOM 2249 C C . ILE B 1 122 ? 7.023 -22.641 -12.414 1 98.5 122 ILE B C 1
ATOM 2251 O O . ILE B 1 122 ? 7.805 -23.469 -11.945 1 98.5 122 ILE B O 1
ATOM 2255 N N . THR B 1 123 ? 6.938 -22.391 -13.672 1 98.5 123 THR B N 1
ATOM 2256 C CA . THR B 1 123 ? 7.934 -22.828 -14.648 1 98.5 123 THR B CA 1
ATOM 2257 C C . THR B 1 123 ? 8.688 -21.625 -15.219 1 98.5 123 THR B C 1
ATOM 2259 O O . THR B 1 123 ? 8.07 -20.688 -15.719 1 98.5 123 THR B O 1
ATOM 2262 N N . THR B 1 124 ? 9.969 -21.625 -15.078 1 98.75 124 THR B N 1
ATOM 2263 C CA . THR B 1 124 ? 10.797 -20.531 -15.594 1 98.75 124 THR B CA 1
ATOM 2264 C C . THR B 1 124 ? 11.57 -20.984 -16.828 1 98.75 124 THR B C 1
ATOM 2266 O O . THR B 1 124 ? 12.219 -22.031 -16.812 1 98.75 124 THR B O 1
ATOM 2269 N N . THR B 1 125 ? 11.453 -20.234 -17.891 1 98.62 125 THR B N 1
ATOM 2270 C CA . THR B 1 125 ? 12.188 -20.484 -19.141 1 98.62 125 THR B CA 1
ATOM 2271 C C . THR B 1 125 ? 13.141 -19.328 -19.438 1 98.62 125 THR B C 1
ATOM 2273 O O . THR B 1 125 ? 12.75 -18.156 -19.359 1 98.62 125 THR B O 1
ATOM 2276 N N . GLU B 1 126 ? 14.344 -19.703 -19.734 1 98.38 126 GLU B N 1
ATOM 2277 C CA . GLU B 1 126 ? 15.32 -18.703 -20.156 1 98.38 126 GLU B CA 1
ATOM 2278 C C . GLU B 1 126 ? 15.133 -18.312 -21.625 1 98.38 126 GLU B C 1
ATOM 2280 O O . GLU B 1 126 ? 14.984 -19.188 -22.484 1 98.38 126 GLU B O 1
ATOM 2285 N N . ILE B 1 127 ? 15.078 -17.062 -21.906 1 97.94 127 ILE B N 1
ATOM 2286 C CA . ILE B 1 127 ? 14.961 -16.547 -23.266 1 97.94 127 ILE B CA 1
ATOM 2287 C C . ILE B 1 127 ? 16.203 -15.727 -23.609 1 97.94 127 ILE B C 1
ATOM 2289 O O . ILE B 1 127 ? 16.469 -14.703 -22.984 1 97.94 127 ILE B O 1
ATOM 2293 N N . VAL B 1 128 ? 16.906 -16.125 -24.609 1 97.19 128 VAL B N 1
ATOM 2294 C CA . VAL B 1 128 ? 18.109 -15.438 -25.031 1 97.19 128 VAL B CA 1
ATOM 2295 C C . VAL B 1 128 ? 17.875 -14.727 -26.359 1 97.19 128 VAL B C 1
ATOM 2297 O O . VAL B 1 128 ? 17.484 -15.367 -27.344 1 97.19 128 VAL B O 1
ATOM 2300 N N . ASP B 1 129 ? 17.906 -13.438 -26.344 1 94.44 129 ASP B N 1
ATOM 2301 C CA . ASP B 1 129 ? 17.781 -12.617 -27.547 1 94.44 129 ASP B CA 1
ATOM 2302 C C . ASP B 1 129 ? 19.062 -11.797 -27.781 1 94.44 129 ASP B C 1
ATOM 2304 O O . ASP B 1 129 ? 19.156 -10.648 -27.359 1 94.44 129 ASP B O 1
ATOM 2308 N N . GLY B 1 130 ? 19.969 -12.297 -28.625 1 95.25 130 GLY B N 1
ATOM 2309 C CA . GLY B 1 130 ? 21.266 -11.664 -28.781 1 95.25 130 GLY B CA 1
ATOM 2310 C C . GLY B 1 130 ? 22.078 -11.633 -27.5 1 95.25 130 GLY B C 1
ATOM 2311 O O . GLY B 1 130 ? 22.344 -12.68 -26.906 1 95.25 130 GLY B O 1
ATOM 2312 N N . GLU B 1 131 ? 22.375 -10.398 -27.078 1 95.56 131 GLU B N 1
ATOM 2313 C CA . GLU B 1 131 ? 23.156 -10.219 -25.859 1 95.56 131 GLU B CA 1
ATOM 2314 C C . GLU B 1 131 ? 22.266 -10.086 -24.641 1 95.56 131 GLU B C 1
ATOM 2316 O O . GLU B 1 131 ? 22.75 -10.016 -23.516 1 95.56 131 GLU B O 1
ATOM 2321 N N . ASN B 1 132 ? 21 -10.039 -24.906 1 96.12 132 ASN B N 1
ATOM 2322 C CA . ASN B 1 132 ? 20.047 -9.859 -23.812 1 96.12 132 ASN B CA 1
ATOM 2323 C C . ASN B 1 132 ? 19.438 -11.188 -23.359 1 96.12 132 ASN B C 1
ATOM 2325 O O . ASN B 1 132 ? 19.078 -12.016 -24.188 1 96.12 132 ASN B O 1
ATOM 2329 N N . THR B 1 133 ? 19.516 -11.438 -22.062 1 97.75 133 THR B N 1
ATOM 2330 C CA . THR B 1 133 ? 18.875 -12.617 -21.469 1 97.75 133 THR B CA 1
ATOM 2331 C C . THR B 1 133 ? 17.688 -12.203 -20.594 1 97.75 133 THR B C 1
ATOM 2333 O O . THR B 1 133 ? 17.797 -11.258 -19.812 1 97.75 133 THR B O 1
ATOM 2336 N N . SER B 1 134 ? 16.547 -12.812 -20.734 1 98.44 134 SER B N 1
ATOM 2337 C CA . SER B 1 134 ? 15.367 -12.641 -19.875 1 98.44 134 SER B CA 1
ATOM 2338 C C . SER B 1 134 ? 14.812 -13.992 -19.438 1 98.44 134 SER B C 1
ATOM 2340 O O . SER B 1 134 ? 15.25 -15.039 -19.922 1 98.44 134 SER B O 1
ATOM 2342 N N . TYR B 1 135 ? 13.961 -14 -18.484 1 98.81 135 TYR B N 1
ATOM 2343 C CA . TYR B 1 135 ? 13.352 -15.203 -17.922 1 98.81 135 TYR B CA 1
ATOM 2344 C C . TYR B 1 135 ? 11.836 -15.07 -17.875 1 98.81 135 TYR B C 1
ATOM 2346 O O . TYR B 1 135 ? 11.305 -14.133 -17.281 1 98.81 135 TYR B O 1
ATOM 2354 N N . GLU B 1 136 ? 11.203 -15.977 -18.516 1 98.62 136 GLU B N 1
ATOM 2355 C CA . GLU B 1 136 ? 9.742 -16.031 -18.516 1 98.62 136 GLU B CA 1
ATOM 2356 C C . GLU B 1 136 ? 9.227 -16.984 -17.453 1 98.62 136 GLU B C 1
ATOM 2358 O O . GLU B 1 136 ? 9.594 -18.156 -17.438 1 98.62 136 GLU B O 1
ATOM 2363 N N . HIS B 1 137 ? 8.438 -16.516 -16.516 1 98.75 137 HIS B N 1
ATOM 2364 C CA . HIS B 1 137 ? 7.855 -17.297 -15.438 1 98.75 137 HIS B CA 1
ATOM 2365 C C . HIS B 1 137 ? 6.375 -17.562 -15.688 1 98.75 137 HIS B C 1
ATOM 2367 O O . HIS B 1 137 ? 5.562 -16.625 -15.672 1 98.75 137 HIS B O 1
ATOM 2373 N N . THR B 1 138 ? 6.031 -18.766 -16 1 98 138 THR B N 1
ATOM 2374 C CA . THR B 1 138 ? 4.633 -19.172 -16.109 1 98 138 THR B CA 1
ATOM 2375 C C . THR B 1 138 ? 4.098 -19.625 -14.758 1 98 138 THR B C 1
ATOM 2377 O O . THR B 1 138 ? 4.648 -20.547 -14.148 1 98 138 THR B O 1
ATOM 2380 N N . ILE B 1 139 ? 3.029 -18.984 -14.328 1 97.81 139 ILE B N 1
ATOM 2381 C CA . ILE B 1 139 ? 2.443 -19.25 -13.016 1 97.81 139 ILE B CA 1
ATOM 2382 C C . ILE B 1 139 ? 1.1 -19.953 -13.18 1 97.81 139 ILE B C 1
ATOM 2384 O O . ILE B 1 139 ? 0.222 -19.469 -13.898 1 97.81 139 ILE B O 1
ATOM 2388 N N . ARG B 1 140 ? 0.94 -21.016 -12.523 1 95.94 140 ARG B N 1
ATOM 2389 C CA . ARG B 1 140 ? -0.298 -21.797 -12.547 1 95.94 140 ARG B CA 1
ATOM 2390 C C . ARG B 1 140 ? -0.772 -22.109 -11.125 1 95.94 140 ARG B C 1
ATOM 2392 O O . ARG B 1 140 ? 0.022 -22.094 -10.188 1 95.94 140 ARG B O 1
ATOM 2399 N N . LEU B 1 141 ? -2.025 -22.344 -11.023 1 94.38 141 LEU B N 1
ATOM 2400 C CA . LEU B 1 141 ? -2.635 -22.75 -9.766 1 94.38 141 LEU B CA 1
ATOM 2401 C C . LEU B 1 141 ? -3.08 -24.219 -9.82 1 94.38 141 LEU B C 1
ATOM 2403 O O . LEU B 1 141 ? -3.602 -24.672 -10.844 1 94.38 141 LEU B O 1
ATOM 2407 N N . SER B 1 142 ? -2.775 -24.844 -8.734 1 91.94 142 SER B N 1
ATOM 2408 C CA . SER B 1 142 ? -3.09 -26.266 -8.711 1 91.94 142 SER B CA 1
ATOM 2409 C C . SER B 1 142 ? -3.82 -26.656 -7.43 1 91.94 142 SER B C 1
ATOM 2411 O O . SER B 1 142 ? -3.35 -26.344 -6.332 1 91.94 142 SER B O 1
ATOM 2413 N N . GLU B 1 143 ? -5.051 -27.266 -7.566 1 89.12 143 GLU B N 1
ATOM 2414 C CA . GLU B 1 143 ? -5.812 -27.875 -6.484 1 89.12 143 GLU B CA 1
ATOM 2415 C C . GLU B 1 143 ? -6.102 -26.875 -5.375 1 89.12 143 GLU B C 1
ATOM 2417 O O . GLU B 1 143 ? -5.922 -27.172 -4.191 1 89.12 143 GLU B O 1
ATOM 2422 N N . ILE B 1 144 ? -6.457 -25.688 -5.789 1 90.06 144 ILE B N 1
ATOM 2423 C CA . ILE B 1 144 ? -6.746 -24.625 -4.824 1 90.06 144 ILE B CA 1
ATOM 2424 C C . ILE B 1 144 ? -8.086 -24.906 -4.145 1 90.06 144 ILE B C 1
ATOM 2426 O O . ILE B 1 144 ? -9.062 -25.266 -4.809 1 90.06 144 ILE B O 1
ATOM 2430 N N . THR B 1 145 ? -8.117 -24.719 -2.863 1 84.81 145 THR B N 1
ATOM 2431 C CA . THR B 1 145 ? -9.352 -24.812 -2.094 1 84.81 145 THR B CA 1
ATOM 2432 C C . THR B 1 145 ? -9.602 -23.516 -1.321 1 84.81 145 THR B C 1
ATOM 2434 O O . THR B 1 145 ? -8.734 -23.062 -0.572 1 84.81 145 THR B O 1
ATOM 2437 N N . PHE B 1 146 ? -10.758 -22.906 -1.65 1 83.69 146 PHE B N 1
ATOM 2438 C CA . PHE B 1 146 ? -11.211 -21.766 -0.876 1 83.69 146 PHE B CA 1
ATOM 2439 C C . PHE B 1 146 ? -12.281 -22.188 0.126 1 83.69 146 PHE B C 1
ATOM 2441 O O . PHE B 1 146 ? -13.195 -22.938 -0.21 1 83.69 146 PHE B O 1
ATOM 2448 N N . ILE B 1 147 ? -12.07 -21.781 1.387 1 73.38 147 ILE B N 1
ATOM 2449 C CA . ILE B 1 147 ? -13.117 -22.062 2.361 1 73.38 147 ILE B CA 1
ATOM 2450 C C . ILE B 1 147 ? -13.711 -20.75 2.883 1 73.38 147 ILE B C 1
ATOM 2452 O O . ILE B 1 147 ? -12.969 -19.859 3.295 1 73.38 147 ILE B O 1
ATOM 2456 N N . ASN B 1 148 ? -14.906 -20.531 2.635 1 65.06 148 ASN B N 1
ATOM 2457 C CA . ASN B 1 148 ? -15.594 -19.391 3.248 1 65.06 148 ASN B CA 1
ATOM 2458 C C . ASN B 1 148 ? -16 -19.703 4.688 1 65.06 148 ASN B C 1
ATOM 2460 O O . ASN B 1 148 ? -16.891 -20.531 4.922 1 65.06 148 ASN B O 1
ATOM 2464 N N . GLU B 1 149 ? -15.156 -19.203 5.613 1 58.66 149 GLU B N 1
ATOM 2465 C CA . GLU 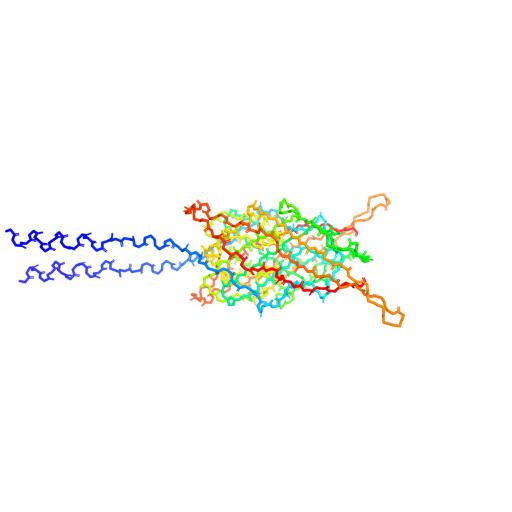B 1 149 ? -15.406 -19.516 7.016 1 58.66 149 GLU B CA 1
ATOM 2466 C C . GLU B 1 149 ? -16.766 -19 7.465 1 58.66 149 GLU B C 1
ATOM 2468 O O . GLU B 1 149 ? -17.406 -19.578 8.344 1 58.66 149 GLU B O 1
ATOM 2473 N N . SER B 1 150 ? -17.031 -17.766 7.059 1 57.09 150 SER B N 1
ATOM 2474 C CA . SER B 1 150 ? -18.25 -17.188 7.605 1 57.09 150 SER B CA 1
ATOM 2475 C C . SER B 1 150 ? -19.453 -18.062 7.281 1 57.09 150 SER B C 1
ATOM 2477 O O . SER B 1 150 ? -20.406 -18.141 8.07 1 57.09 150 SER B O 1
ATOM 2479 N N . ASN B 1 151 ? -19.438 -18.625 6.125 1 54.28 151 ASN B N 1
ATOM 2480 C CA . ASN B 1 151 ? -20.609 -19.438 5.832 1 54.28 151 ASN B CA 1
ATOM 2481 C C . ASN B 1 151 ? -20.219 -20.891 5.559 1 54.28 151 ASN B C 1
ATOM 2483 O O . ASN B 1 151 ? -21.078 -21.703 5.199 1 54.28 151 ASN B O 1
ATOM 2487 N N . ASN B 1 152 ? -19.109 -21.266 6.066 1 51.88 152 ASN B N 1
ATOM 2488 C CA . ASN B 1 152 ? -18.609 -22.625 5.898 1 51.88 152 ASN B CA 1
ATOM 2489 C C . ASN B 1 152 ? -18.797 -23.125 4.465 1 51.88 152 ASN B C 1
ATOM 2491 O O . ASN B 1 152 ? -19.078 -24.312 4.242 1 51.88 152 ASN B O 1
ATOM 2495 N N . GLN B 1 153 ? -19.141 -22.062 3.721 1 55.44 153 GLN B N 1
ATOM 2496 C CA . GLN B 1 153 ? -19.359 -22.484 2.338 1 55.44 153 GLN B CA 1
ATOM 2497 C C . GLN B 1 153 ? -18.031 -22.578 1.584 1 55.44 153 GLN B C 1
ATOM 2499 O O . GLN B 1 153 ? -17.141 -21.75 1.767 1 55.44 153 GLN B O 1
ATOM 2504 N N . ARG B 1 154 ? -17.781 -23.844 1.202 1 53.53 154 ARG B N 1
ATOM 2505 C CA . ARG B 1 154 ? -16.656 -24.188 0.347 1 53.53 154 ARG B CA 1
ATOM 2506 C C . ARG B 1 154 ? -16.828 -23.594 -1.051 1 53.53 154 ARG B C 1
ATOM 2508 O O . ARG B 1 154 ? -17.891 -23.734 -1.659 1 53.53 154 ARG B O 1
ATOM 2515 N N . ILE B 1 155 ? -16.141 -22.469 -1.269 1 55.97 155 ILE B N 1
ATOM 2516 C CA . ILE B 1 155 ? -16.062 -22.156 -2.693 1 55.97 155 ILE B CA 1
ATOM 2517 C C . ILE B 1 155 ? -15.156 -23.172 -3.395 1 55.97 155 ILE B C 1
ATOM 2519 O O . ILE B 1 155 ? -13.992 -23.312 -3.023 1 55.97 155 ILE B O 1
ATOM 2523 N N . THR B 1 156 ? -15.711 -24.188 -4.059 1 53.09 156 THR B N 1
ATOM 2524 C CA . THR B 1 156 ? -15.008 -25.328 -4.637 1 53.09 156 THR B CA 1
ATOM 2525 C C . THR B 1 156 ? -14.172 -24.891 -5.832 1 53.09 156 THR B C 1
ATOM 2527 O O . THR B 1 156 ? -13.039 -25.359 -6 1 53.09 156 THR B O 1
ATOM 2530 N N . ASP B 1 157 ? -14.797 -24.438 -7.039 1 55.12 157 ASP B N 1
ATOM 2531 C CA . ASP B 1 157 ? -14.156 -24.719 -8.32 1 55.12 157 ASP B CA 1
ATOM 2532 C C . ASP B 1 157 ? -13.336 -23.516 -8.789 1 55.12 157 ASP B C 1
ATOM 2534 O O . ASP B 1 157 ? -13.891 -22.453 -9.086 1 55.12 157 ASP B O 1
ATOM 2538 N N . LEU B 1 158 ? -12.109 -23.375 -8.281 1 59.41 158 LEU B N 1
ATOM 2539 C CA . LEU B 1 158 ? -11.234 -22.484 -9.047 1 59.41 158 LEU B CA 1
ATOM 2540 C C . LEU B 1 158 ? -10.719 -23.188 -10.297 1 59.41 158 LEU B C 1
ATOM 2542 O O . LEU B 1 158 ? -9.992 -24.188 -10.211 1 59.41 158 LEU B O 1
ATOM 2546 N N . SER B 1 159 ? -11.586 -23.234 -11.352 1 57.72 159 SER B N 1
ATOM 2547 C CA . SER B 1 159 ? -11.055 -23.719 -12.617 1 57.72 159 SER B CA 1
ATOM 2548 C C . SER B 1 159 ? -9.844 -22.906 -13.062 1 57.72 159 SER B C 1
ATOM 2550 O O . SER B 1 159 ? -9.477 -22.922 -14.234 1 57.72 159 SER B O 1
ATOM 2552 N N . ILE B 1 160 ? -9.25 -22.047 -12.148 1 62.69 160 ILE B N 1
ATOM 2553 C CA . ILE B 1 160 ? -8.117 -21.312 -12.688 1 62.69 160 ILE B CA 1
ATOM 2554 C C . ILE B 1 160 ? -6.859 -22.188 -12.641 1 62.69 160 ILE B C 1
ATOM 2556 O O . ILE B 1 160 ? -6.434 -22.609 -11.562 1 62.69 160 ILE B O 1
ATOM 2560 N N . ASN B 1 161 ? -6.535 -22.688 -13.82 1 75.69 161 ASN B N 1
ATOM 2561 C CA . ASN B 1 161 ? -5.273 -23.422 -13.891 1 75.69 161 ASN B CA 1
ATOM 2562 C C . ASN B 1 161 ? -4.113 -22.5 -14.258 1 75.69 161 ASN B C 1
ATOM 2564 O O . ASN B 1 161 ? -3.053 -22.547 -13.633 1 75.69 161 ASN B O 1
ATOM 2568 N N . ASP B 1 162 ? -4.48 -21.469 -15.148 1 88.62 162 ASP B N 1
ATOM 2569 C CA . ASP B 1 162 ? -3.42 -20.578 -15.609 1 88.62 162 ASP B CA 1
ATOM 2570 C C . ASP B 1 162 ? -3.559 -19.188 -14.992 1 88.62 162 ASP B C 1
ATOM 2572 O O . ASP B 1 162 ? -4.48 -18.453 -15.328 1 88.62 162 ASP B O 1
ATOM 2576 N N . PHE B 1 163 ? -2.695 -18.859 -14.109 1 95.12 163 PHE B N 1
ATOM 2577 C CA . PHE B 1 163 ? -2.73 -17.547 -13.484 1 95.12 163 PHE B CA 1
ATOM 2578 C C . PHE B 1 163 ? -2.16 -16.484 -14.422 1 95.12 163 PHE B C 1
ATOM 2580 O O . PHE B 1 163 ? -2.74 -15.406 -14.578 1 95.12 163 PHE B O 1
ATOM 2587 N N . GLY B 1 164 ? -0.981 -16.766 -15 1 96.5 164 GLY B N 1
ATOM 2588 C CA . GLY B 1 164 ? -0.399 -15.836 -15.945 1 96.5 164 GLY B CA 1
ATOM 2589 C C . GLY B 1 164 ? 1.103 -16 -16.094 1 96.5 164 GLY B C 1
ATOM 2590 O O . GLY B 1 164 ? 1.692 -16.922 -15.539 1 96.5 164 GLY B O 1
ATOM 2591 N N . THR B 1 165 ? 1.648 -15.141 -16.969 1 97.62 165 THR B N 1
ATOM 2592 C CA . THR B 1 165 ? 3.08 -15.164 -17.25 1 97.62 165 THR B CA 1
ATOM 2593 C C . THR B 1 165 ? 3.699 -13.789 -17 1 97.62 165 THR B C 1
ATOM 2595 O O . THR B 1 165 ? 3.115 -12.766 -17.359 1 97.62 165 THR B O 1
ATOM 2598 N N . VAL B 1 166 ? 4.887 -13.812 -16.328 1 98.62 166 VAL B N 1
ATOM 2599 C CA . VAL B 1 166 ? 5.645 -12.586 -16.141 1 98.62 166 VAL B CA 1
ATOM 2600 C C . VAL B 1 166 ? 7.094 -12.797 -16.562 1 98.62 166 VAL B C 1
ATOM 2602 O O . VAL B 1 166 ? 7.547 -13.938 -16.703 1 98.62 166 VAL B O 1
ATOM 2605 N N . THR B 1 167 ? 7.781 -11.711 -16.812 1 98.5 167 THR B N 1
ATOM 2606 C CA . THR B 1 167 ? 9.164 -11.789 -17.281 1 98.5 167 THR B CA 1
ATOM 2607 C C . THR B 1 167 ? 10.086 -10.969 -16.391 1 98.5 167 THR B C 1
ATOM 2609 O O . THR B 1 167 ? 9.734 -9.859 -15.977 1 98.5 167 THR B O 1
ATOM 2612 N N . THR B 1 168 ? 11.172 -11.547 -16.047 1 98.5 168 THR B N 1
ATOM 2613 C CA . THR B 1 168 ? 12.25 -10.836 -15.352 1 98.5 168 THR B CA 1
ATOM 2614 C C . THR B 1 168 ? 13.492 -10.75 -16.219 1 98.5 168 THR B C 1
ATOM 2616 O O . THR B 1 168 ? 13.602 -11.453 -17.234 1 98.5 168 THR B O 1
ATOM 2619 N N . ASN B 1 169 ? 14.43 -9.773 -15.766 1 94.88 169 ASN B N 1
ATOM 2620 C CA . ASN B 1 169 ? 15.672 -9.602 -16.5 1 94.88 169 ASN B CA 1
ATOM 2621 C C . ASN B 1 169 ? 16.891 -9.711 -15.594 1 94.88 169 ASN B C 1
ATOM 2623 O O . ASN B 1 169 ? 16.797 -9.422 -14.398 1 94.88 169 ASN B O 1
#

Radius of gyration: 26.47 Å; Cα contacts (8 Å, |Δi|>4): 698; chains: 2; bounding box: 93×56×50 Å

Sequence (338 aa):
MKNLLTFLLCLSLYSCNDGDLTIETIDFDDIDIDYCETTVTTSTTLFFKINGNEALILTIASGTLKNEASDGEVEYPISTSTTLTYRDFSDDVSSDYFCDLIPVTEPTVMEEIEAESGSVLITTTEIVDGENTSYEHTIRLSEITFINESNNQRITDLSINDFGTVTTNMKNLLTFLLCLSLYSCNDGDLTIETIDFDDIDIDYCETTVTTSTTLFFKINGNEALILTIASGTLKNEASDGEVEYPISTSTTLTYRDFSDDVSSDYFCDLIPVTEPTVMEEIEAESGSVLITTTEIVDGENTSYEHTIRLSEITFINESNNQRITDLSINDFGTVTTN

Organism: NCBI:txid616991

Nearest PDB structures (foldseek):
  8h14-assembly1_C  TM=2.022E-01  e=6.086E+00  Severe acute respiratory syndrome coronavirus
  8h14-assembly1_C  TM=2.006E-01  e=6.030E+00  Severe acute respiratory syndrome coronavirus